Protein AF-A0A918E9K0-F1 (afdb_monomer_lite)

Organism: NCBI:txid2047744

pLDDT: mean 90.26, std 12.12, range [41.47, 98.62]

Radius of gyration: 17.83 Å; chains: 1; bounding box: 41×40×50 Å

InterPro domains:
  IPR011989 Armadillo-like helical [G3DSA:1.25.10.10] (69-200)
  IPR016024 Armadillo-type fold [SSF48371] (105-197)

Sequence (200 aa):
MGVDVVGSRRLMLRPTRGWRDIDPVEGLAQAWGWQQRTVTVSAPDPFEEPLHVSWWDEDLPMALHYYEDFDVRFSYLIITGVDAGEVGDAFERAETWLDAWSLEELLAEARSDSDPEDRAKAVERAGFAAPLEFDERFFAVIDDALRHDDPRVREGGIWAVTMALYPQFQPRLETIAETDEVEVLRKMAEALARGLDDDS

Foldseek 3Di:
DDQDKDKFAKFWADDDDFLDDCVLVVVLCVVVVWDWDDWDFDDDDDCGAWGWTKTDDPPFQKMKIWTQDPVLSIIIIMIMGRDPVVRVVSVVVSNVRGRTDDLVNLLVQLPPDPDLQSNLSSLLVNLRRAGQDDDVSNVVSLLVQCVDPDVSSVVSSLNSCVRNVDLVCLVSLCCQLPDPPDPVSVVSSVVVSVVNVVVD

Structure (mmCIF, N/CA/C/O backbone):
data_AF-A0A918E9K0-F1
#
_entry.id   AF-A0A918E9K0-F1
#
loop_
_atom_site.group_PDB
_atom_site.id
_atom_site.type_symbol
_atom_site.label_atom_id
_atom_site.label_alt_id
_atom_site.label_comp_id
_atom_site.label_asym_id
_atom_site.label_entity_id
_atom_site.label_seq_id
_atom_site.pdbx_PDB_ins_code
_atom_site.Cartn_x
_atom_site.Cartn_y
_atom_site.Cartn_z
_atom_site.occupancy
_atom_site.B_iso_or_equiv
_atom_site.auth_seq_id
_atom_site.auth_comp_id
_atom_site.auth_asym_id
_atom_site.auth_atom_id
_atom_site.pdbx_PDB_model_num
ATOM 1 N N . MET A 1 1 ? 12.152 -1.051 28.751 1.00 50.25 1 MET A N 1
ATOM 2 C CA . MET A 1 1 ? 11.955 -1.947 27.598 1.00 50.25 1 MET A CA 1
ATOM 3 C C . MET A 1 1 ? 10.997 -1.220 26.683 1.00 50.25 1 MET A C 1
ATOM 5 O O . MET A 1 1 ? 9.965 -0.794 27.187 1.00 50.25 1 MET A O 1
ATOM 9 N N . GLY A 1 2 ? 11.397 -0.938 25.440 1.00 73.81 2 GLY A N 1
ATOM 10 C CA . GLY A 1 2 ? 10.450 -0.439 24.440 1.00 73.81 2 GLY A CA 1
ATOM 11 C C . GLY A 1 2 ? 9.383 -1.507 24.234 1.00 73.81 2 GLY A C 1
ATOM 12 O O . GLY A 1 2 ? 9.702 -2.691 24.314 1.00 73.81 2 GLY A O 1
ATOM 13 N N . VAL A 1 3 ? 8.126 -1.097 24.114 1.00 79.31 3 VAL A N 1
ATOM 14 C CA . VAL A 1 3 ? 7.063 -2.020 23.723 1.00 79.31 3 VAL A CA 1
ATOM 15 C C . VAL A 1 3 ? 7.112 -2.084 22.206 1.00 79.31 3 VAL A C 1
ATOM 17 O O . VAL A 1 3 ? 7.055 -1.034 21.565 1.00 79.31 3 VAL A O 1
ATOM 20 N N . ASP A 1 4 ? 7.283 -3.281 21.656 1.00 89.50 4 ASP A N 1
ATOM 21 C CA . ASP A 1 4 ? 7.289 -3.469 20.210 1.00 89.50 4 ASP A CA 1
ATOM 22 C C . ASP A 1 4 ? 5.870 -3.233 19.687 1.00 89.50 4 ASP A C 1
ATOM 24 O O . ASP A 1 4 ? 4.918 -3.891 20.109 1.00 89.50 4 ASP A O 1
ATOM 28 N N . VAL A 1 5 ? 5.726 -2.238 18.814 1.00 92.31 5 VAL A N 1
ATOM 29 C CA . VAL A 1 5 ? 4.462 -1.941 18.138 1.00 92.31 5 VAL A CA 1
ATOM 30 C C . VAL A 1 5 ? 4.390 -2.805 16.888 1.00 92.31 5 VAL A C 1
ATOM 32 O O . VAL A 1 5 ? 5.294 -2.775 16.055 1.00 92.31 5 VAL A O 1
ATOM 35 N N . VAL A 1 6 ? 3.306 -3.557 16.751 1.00 95.38 6 VAL A N 1
ATOM 36 C CA . VAL A 1 6 ? 2.990 -4.357 15.570 1.00 95.38 6 VAL A CA 1
ATOM 37 C C . VAL A 1 6 ? 1.947 -3.640 14.720 1.00 95.38 6 VAL A C 1
ATOM 39 O O . VAL A 1 6 ? 1.058 -2.965 15.241 1.00 95.38 6 VAL A O 1
ATOM 42 N N . GLY A 1 7 ? 2.063 -3.774 13.402 1.00 95.19 7 GLY A N 1
ATOM 43 C CA . GLY A 1 7 ? 1.111 -3.242 12.433 1.00 95.19 7 GLY A CA 1
ATOM 44 C C . GLY A 1 7 ? 0.425 -4.366 11.669 1.00 95.19 7 GLY A C 1
ATOM 45 O O . GLY A 1 7 ? 1.004 -5.425 11.447 1.00 95.19 7 GLY A O 1
ATOM 46 N N . SER A 1 8 ? -0.809 -4.127 11.251 1.00 96.88 8 SER A N 1
ATOM 47 C CA . SER A 1 8 ? -1.471 -4.927 10.219 1.00 96.88 8 SER A CA 1
ATOM 48 C C . SER A 1 8 ? -0.945 -4.562 8.826 1.00 96.88 8 SER A C 1
ATOM 50 O O . SER A 1 8 ? -0.278 -3.541 8.638 1.00 96.88 8 SER A O 1
ATOM 52 N N . ARG A 1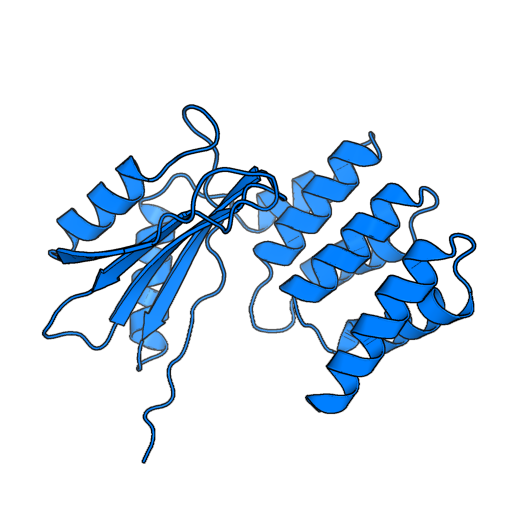 9 ? -1.268 -5.389 7.824 1.00 95.56 9 ARG A N 1
ATOM 53 C CA . ARG A 1 9 ? -1.126 -4.987 6.417 1.00 95.56 9 ARG A CA 1
ATOM 54 C C . ARG A 1 9 ? -2.031 -3.790 6.106 1.00 95.56 9 ARG A C 1
ATOM 56 O O . ARG A 1 9 ? -2.958 -3.484 6.853 1.00 95.56 9 ARG A O 1
ATOM 63 N N . ARG A 1 10 ? -1.819 -3.161 4.952 1.00 96.12 10 ARG A N 1
ATOM 64 C CA . ARG A 1 10 ? -2.708 -2.097 4.472 1.00 96.12 10 ARG A CA 1
ATOM 65 C C . ARG A 1 10 ? -4.029 -2.704 3.988 1.00 96.12 10 ARG A C 1
ATOM 67 O O . ARG A 1 10 ? -4.040 -3.593 3.134 1.00 96.12 10 ARG A O 1
ATOM 74 N N . LEU A 1 11 ? -5.145 -2.227 4.534 1.00 96.56 11 LEU A N 1
ATOM 75 C CA . LEU A 1 11 ? -6.489 -2.519 4.038 1.00 96.56 11 LEU A CA 1
ATOM 76 C C . LEU A 1 11 ? -6.858 -1.475 2.982 1.00 96.56 11 LEU A C 1
ATOM 78 O O . LEU A 1 11 ? -7.152 -0.331 3.326 1.00 96.56 11 LEU A O 1
ATOM 82 N N . MET A 1 12 ? -6.815 -1.857 1.707 1.00 95.25 12 MET A N 1
ATOM 83 C CA . MET A 1 12 ? -7.122 -0.956 0.592 1.00 95.25 12 MET A CA 1
ATOM 84 C C . MET A 1 12 ? -8.630 -0.757 0.460 1.00 95.25 12 MET A C 1
ATOM 86 O O . MET A 1 12 ? -9.363 -1.725 0.260 1.00 95.25 12 MET A O 1
ATOM 90 N N . LEU A 1 13 ? -9.094 0.487 0.518 1.00 94.25 13 LEU A N 1
ATOM 91 C CA . LEU A 1 13 ? -10.514 0.810 0.391 1.00 94.25 13 LEU A CA 1
ATOM 92 C C . LEU A 1 13 ? -10.892 1.018 -1.077 1.00 94.25 13 LEU A C 1
ATOM 94 O O . LEU A 1 13 ? -10.100 1.523 -1.881 1.00 94.25 13 LEU A O 1
ATOM 98 N N . ARG A 1 14 ? -12.107 0.613 -1.443 1.00 91.31 14 ARG A N 1
ATOM 99 C CA . ARG A 1 14 ? -12.661 0.852 -2.774 1.00 91.31 14 ARG A CA 1
ATOM 100 C C . ARG A 1 14 ? -13.220 2.278 -2.830 1.00 91.31 14 ARG A C 1
ATOM 102 O O . ARG A 1 14 ? -13.962 2.659 -1.936 1.00 91.31 14 ARG A O 1
ATOM 109 N N . PRO A 1 15 ? -12.924 3.071 -3.871 1.00 84.12 15 PRO A N 1
ATOM 110 C CA . PRO A 1 15 ? -13.457 4.428 -3.968 1.00 84.12 15 PRO A CA 1
ATOM 111 C C . PRO A 1 15 ? -14.977 4.408 -4.206 1.00 84.12 15 PRO A C 1
ATOM 113 O O . PRO A 1 15 ? -15.427 4.011 -5.284 1.00 84.12 15 PRO A O 1
ATOM 116 N N . THR A 1 16 ? -15.786 4.853 -3.235 1.00 73.81 16 THR A N 1
ATOM 117 C CA . THR A 1 16 ? -17.259 4.838 -3.361 1.00 73.81 16 THR A CA 1
ATOM 118 C C . THR A 1 16 ? -17.865 6.129 -3.938 1.00 73.81 16 THR A C 1
ATOM 120 O O . THR A 1 16 ? -18.844 6.065 -4.691 1.00 73.81 16 THR A O 1
ATOM 123 N N . ARG A 1 17 ? -17.320 7.319 -3.624 1.00 63.84 17 ARG A N 1
ATOM 124 C CA . ARG A 1 17 ? -17.833 8.637 -4.080 1.00 63.84 17 ARG A CA 1
ATOM 125 C C . ARG A 1 17 ? -16.727 9.673 -4.306 1.00 63.84 17 ARG A C 1
ATOM 127 O O . ARG A 1 17 ? -16.708 10.744 -3.706 1.00 63.84 17 ARG A O 1
ATOM 134 N N . GLY A 1 18 ? -15.833 9.369 -5.239 1.00 65.56 18 GLY A N 1
ATOM 135 C CA . GLY A 1 18 ? -14.584 10.107 -5.425 1.00 65.56 18 GLY A CA 1
ATOM 136 C C . GLY A 1 18 ? -13.432 9.338 -4.788 1.00 65.56 18 GLY A C 1
ATOM 137 O O . GLY A 1 18 ? -13.568 8.152 -4.517 1.00 65.56 18 GLY A O 1
ATOM 138 N N . TRP A 1 19 ? -12.295 9.997 -4.590 1.00 62.09 19 TRP A N 1
ATOM 139 C CA . TRP A 1 19 ? -11.092 9.360 -4.041 1.00 62.09 19 TRP A CA 1
ATOM 140 C C . TRP A 1 19 ? -10.977 9.489 -2.510 1.00 62.09 19 TRP A C 1
ATOM 142 O O . TRP A 1 19 ? -10.014 8.993 -1.942 1.00 62.09 19 TRP A O 1
ATOM 152 N N . ARG A 1 20 ? -11.954 10.131 -1.849 1.00 70.50 20 ARG A N 1
ATOM 153 C CA . ARG A 1 20 ? -12.023 10.263 -0.386 1.00 70.50 20 ARG A CA 1
ATOM 154 C C . ARG A 1 20 ? -13.094 9.345 0.177 1.00 70.50 20 ARG A C 1
ATOM 156 O O . ARG A 1 20 ? -14.244 9.453 -0.251 1.00 70.50 20 ARG A O 1
ATOM 163 N N . ASP A 1 21 ? -12.731 8.498 1.135 1.00 77.06 21 ASP A N 1
ATOM 164 C CA . ASP A 1 21 ? -13.651 7.544 1.765 1.00 77.06 21 ASP A CA 1
ATOM 165 C C . ASP A 1 21 ? -13.457 7.462 3.288 1.00 77.06 21 ASP A C 1
ATOM 167 O O . ASP A 1 21 ? -13.402 6.394 3.897 1.00 77.06 21 ASP A O 1
ATOM 171 N N . ILE A 1 22 ? -13.316 8.631 3.918 1.00 88.69 22 ILE A N 1
ATOM 172 C CA . ILE A 1 22 ? -13.107 8.735 5.365 1.00 88.69 22 ILE A CA 1
ATOM 173 C C . ILE A 1 22 ? -14.390 8.472 6.171 1.00 88.69 22 ILE A C 1
ATOM 175 O O . ILE A 1 22 ? -14.310 7.923 7.269 1.00 88.69 22 ILE A O 1
ATOM 179 N N . ASP A 1 23 ? -15.573 8.799 5.634 1.00 90.75 23 ASP A N 1
ATOM 180 C CA . ASP A 1 23 ? -16.846 8.698 6.368 1.00 90.75 23 ASP A CA 1
ATOM 181 C C . ASP A 1 23 ? -17.127 7.266 6.885 1.00 90.75 23 ASP A C 1
ATOM 183 O O . ASP A 1 23 ? -17.500 7.117 8.056 1.00 90.75 23 ASP A O 1
ATOM 187 N N . PRO A 1 24 ? -16.934 6.183 6.097 1.00 92.88 24 PRO A N 1
ATOM 188 C CA . PRO A 1 24 ? -17.092 4.821 6.610 1.00 92.88 24 PRO A CA 1
ATOM 189 C C . PRO A 1 24 ? -16.072 4.458 7.694 1.00 92.88 24 PRO A C 1
ATOM 191 O O . PRO A 1 24 ? -16.413 3.721 8.622 1.00 92.88 24 PRO A O 1
ATOM 194 N N . VAL A 1 25 ? -14.845 4.982 7.605 1.00 93.44 25 VAL A N 1
ATOM 195 C CA . VAL A 1 25 ? -13.780 4.741 8.591 1.00 93.44 25 VAL A CA 1
ATOM 196 C C . VAL A 1 25 ? -14.082 5.461 9.906 1.00 93.44 25 VAL A C 1
ATOM 198 O O . VAL A 1 25 ? -13.959 4.864 10.975 1.00 93.44 25 VAL A O 1
ATOM 201 N N . GLU A 1 26 ? 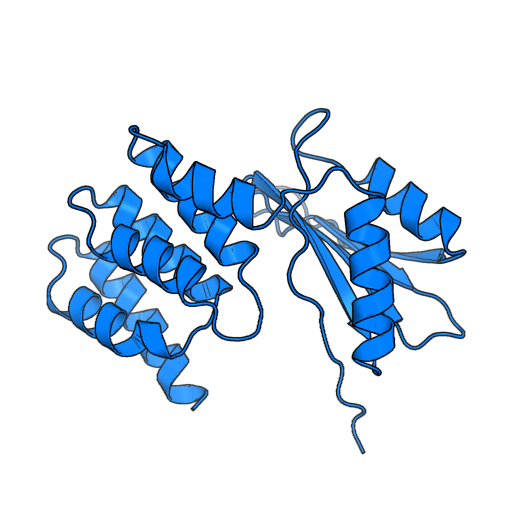-14.568 6.702 9.848 1.00 93.25 26 GLU A N 1
ATOM 202 C CA . GLU A 1 26 ? -15.081 7.415 11.021 1.00 93.25 26 GLU A CA 1
ATOM 203 C C . GLU A 1 26 ? -16.256 6.669 11.659 1.00 93.25 26 GLU A C 1
ATOM 205 O O . GLU A 1 26 ? -16.303 6.517 12.881 1.00 93.25 26 GLU A O 1
ATOM 210 N N . GLY A 1 27 ? -17.186 6.160 10.844 1.00 94.00 27 GLY A N 1
ATOM 211 C CA . GLY A 1 27 ? -18.302 5.340 11.315 1.00 94.00 27 GLY A CA 1
ATOM 212 C C . GLY A 1 27 ? -17.845 4.063 12.028 1.00 94.00 27 GLY A C 1
ATOM 213 O O . GLY A 1 27 ? -18.398 3.717 13.074 1.00 94.00 27 GLY A O 1
ATOM 214 N N . LEU A 1 28 ? -16.809 3.395 11.507 1.00 95.25 28 LEU A N 1
ATOM 215 C CA . LEU A 1 28 ? -16.182 2.235 12.144 1.00 95.25 28 LEU A CA 1
ATOM 216 C C . LEU A 1 28 ? -15.554 2.608 13.496 1.00 95.25 28 LEU A C 1
ATOM 218 O O . LEU A 1 28 ? -15.853 1.969 14.505 1.00 95.25 28 LEU A O 1
ATOM 222 N N . ALA A 1 29 ? -14.737 3.664 13.538 1.00 94.12 29 ALA A N 1
ATOM 223 C CA . ALA A 1 29 ? -14.095 4.126 14.768 1.00 94.12 29 ALA A CA 1
ATOM 224 C C . ALA A 1 29 ? -15.130 4.496 15.847 1.00 94.12 29 ALA A C 1
ATOM 226 O O . ALA A 1 29 ? -15.001 4.088 17.002 1.00 94.12 29 ALA A O 1
ATOM 227 N N . GLN A 1 30 ? -16.209 5.189 15.465 1.00 93.75 30 GLN A N 1
ATOM 228 C CA . GLN A 1 30 ? -17.321 5.515 16.363 1.00 93.75 30 GLN A CA 1
ATOM 229 C C . GLN A 1 30 ? -18.038 4.262 16.879 1.00 93.75 30 GLN A C 1
ATOM 231 O O . GLN A 1 30 ? -18.363 4.191 18.065 1.00 93.75 30 GLN A O 1
ATOM 236 N N . ALA A 1 31 ? -18.266 3.262 16.021 1.00 94.69 31 ALA A N 1
ATOM 237 C CA . ALA A 1 31 ? -18.879 1.995 16.418 1.00 94.69 31 ALA A CA 1
ATOM 238 C C . ALA A 1 31 ? -18.014 1.209 17.421 1.00 94.69 31 ALA A C 1
ATOM 240 O O . ALA A 1 31 ? -18.551 0.458 18.236 1.00 94.69 31 ALA A O 1
ATOM 241 N N . TRP A 1 32 ? -16.693 1.404 17.397 1.00 94.06 32 TRP A N 1
ATOM 242 C CA . TRP A 1 32 ? -15.757 0.851 18.380 1.00 94.06 32 TRP A CA 1
ATOM 243 C C . TRP A 1 32 ? -15.599 1.711 19.640 1.00 94.06 32 TRP A C 1
ATOM 245 O O . TRP A 1 32 ? -14.916 1.300 20.573 1.00 94.06 32 TRP A O 1
ATOM 255 N N . GLY A 1 33 ? -16.245 2.880 19.697 1.00 92.69 33 GLY A N 1
ATOM 256 C CA . GLY A 1 33 ? -16.113 3.828 20.805 1.00 92.69 33 GLY A CA 1
ATOM 257 C C . GLY A 1 33 ? -14.806 4.624 20.791 1.00 92.69 33 GLY A C 1
ATOM 258 O O . GLY A 1 33 ? -14.517 5.326 21.758 1.00 92.69 33 GLY A O 1
ATOM 259 N N . TRP A 1 34 ? -14.027 4.549 19.710 1.00 92.06 34 TRP A N 1
ATOM 260 C CA . TRP A 1 34 ? -12.730 5.213 19.613 1.00 92.06 34 TRP A CA 1
ATOM 261 C C . TRP A 1 34 ? -12.914 6.686 19.285 1.00 92.06 34 TRP A C 1
ATOM 263 O O . TRP A 1 34 ? -13.748 7.074 18.463 1.00 92.06 34 TRP A O 1
ATOM 273 N N . GLN A 1 35 ? -12.116 7.528 19.931 1.00 85.38 35 GLN A N 1
ATOM 274 C CA . GLN A 1 35 ? -12.175 8.965 19.710 1.00 85.38 35 GLN A CA 1
ATOM 275 C C . GLN A 1 35 ? -11.164 9.367 18.641 1.00 85.38 35 GLN A C 1
ATOM 277 O O . GLN A 1 35 ? -10.035 8.876 18.610 1.00 85.38 35 GLN A O 1
ATOM 282 N N . GLN A 1 36 ? -11.560 10.296 17.773 1.00 85.56 36 GLN A N 1
ATOM 283 C CA . GLN A 1 36 ? -10.641 10.929 16.835 1.00 85.56 36 GLN A CA 1
ATOM 284 C C . GLN A 1 36 ? -9.690 11.835 17.600 1.00 85.56 36 GLN A C 1
ATOM 286 O O . GLN A 1 36 ? -10.123 12.660 18.409 1.00 85.56 36 GLN A O 1
ATOM 291 N N . ARG A 1 37 ? -8.390 11.689 17.352 1.00 77.44 37 ARG A N 1
ATOM 292 C CA . ARG A 1 37 ? -7.381 12.373 18.168 1.00 77.44 37 ARG A CA 1
ATOM 293 C C . ARG A 1 37 ? -6.368 13.151 17.360 1.00 77.44 37 ARG A C 1
ATOM 295 O O . ARG A 1 37 ? -5.871 14.167 17.843 1.00 77.44 37 ARG A O 1
ATOM 302 N N . THR A 1 38 ? -6.072 12.723 16.140 1.00 80.06 38 THR A N 1
ATOM 303 C CA . THR A 1 38 ? -5.119 13.429 15.285 1.00 80.06 38 THR A CA 1
ATOM 304 C C . THR A 1 38 ? -5.643 13.485 13.865 1.00 80.06 38 THR A C 1
ATOM 306 O O . THR A 1 38 ? -6.098 12.486 13.316 1.00 80.06 38 THR A O 1
ATOM 309 N N . VAL A 1 39 ? -5.597 14.688 13.305 1.00 80.88 39 VAL A N 1
ATOM 310 C CA . VAL A 1 39 ? -5.825 14.967 11.893 1.00 80.88 39 VAL A CA 1
ATOM 311 C C . VAL A 1 39 ? -4.607 15.739 11.436 1.00 80.88 39 VAL A C 1
ATOM 313 O O . VAL A 1 39 ? -4.380 16.862 11.893 1.00 80.88 39 VAL A O 1
ATOM 316 N N . THR A 1 40 ? -3.831 15.131 10.558 1.00 77.31 40 THR A N 1
ATOM 317 C CA . THR A 1 40 ? -2.713 15.785 9.896 1.00 77.31 40 THR A CA 1
ATOM 318 C C . THR A 1 40 ? -3.150 16.060 8.466 1.00 77.31 40 THR A C 1
ATOM 320 O O . THR A 1 40 ? -3.326 15.144 7.667 1.00 77.31 40 THR A O 1
ATOM 323 N N . VAL A 1 41 ? -3.396 17.339 8.172 1.00 64.00 41 VAL A N 1
ATOM 324 C CA . VAL A 1 41 ? -3.688 17.842 6.824 1.00 64.00 41 VAL A CA 1
ATOM 325 C C . VAL A 1 41 ? -2.544 18.778 6.464 1.00 64.00 41 VAL A C 1
ATOM 327 O O . VAL A 1 41 ? -2.481 19.897 6.978 1.00 64.00 41 VAL A O 1
ATOM 330 N N . SER A 1 42 ? -1.636 18.332 5.608 1.00 54.69 42 SER A N 1
ATOM 331 C CA . SER A 1 42 ? -0.629 19.215 5.017 1.00 54.69 42 SER A CA 1
ATOM 332 C C . SER A 1 42 ? -1.237 19.921 3.789 1.00 54.69 42 SER A C 1
ATOM 334 O O . SER A 1 42 ? -2.063 19.355 3.082 1.00 54.69 42 SER A O 1
ATOM 336 N N . ALA A 1 43 ? -0.908 21.197 3.577 1.00 48.84 43 ALA A N 1
ATOM 337 C CA . ALA A 1 43 ? -1.478 22.098 2.556 1.00 48.84 43 ALA A CA 1
ATOM 338 C C . ALA A 1 43 ? -0.342 22.758 1.740 1.00 48.84 43 ALA A C 1
ATOM 340 O O . ALA A 1 43 ? 0.788 22.751 2.230 1.00 48.84 43 ALA A O 1
ATOM 341 N N . PRO A 1 44 ? -0.586 23.533 0.659 1.00 44.69 44 PRO A N 1
ATOM 342 C CA . PRO A 1 44 ? -1.567 23.448 -0.426 1.00 44.69 44 PRO A CA 1
ATOM 343 C C . PRO A 1 44 ? -0.843 23.529 -1.805 1.00 44.69 44 PRO A C 1
ATOM 345 O O . PRO A 1 44 ? -1.059 24.491 -2.535 1.00 44.69 44 PRO A O 1
ATOM 348 N N . ASP A 1 45 ? 0.132 22.664 -2.111 1.00 53.00 45 ASP A N 1
ATOM 349 C CA . ASP A 1 45 ? 0.877 22.628 -3.397 1.00 53.00 45 ASP A CA 1
ATOM 350 C C . ASP A 1 45 ? 1.819 21.396 -3.437 1.00 53.00 45 ASP A C 1
ATOM 352 O O . ASP A 1 45 ? 2.187 20.863 -2.389 1.00 53.00 45 ASP A O 1
ATOM 356 N N . PRO A 1 46 ? 2.372 21.028 -4.603 1.00 41.47 46 PRO A N 1
ATOM 357 C CA . PRO A 1 46 ? 1.992 19.935 -5.499 1.00 41.47 46 PRO A CA 1
ATOM 358 C C . PRO A 1 46 ? 2.580 18.558 -5.103 1.00 41.47 46 PRO A C 1
ATOM 360 O O . PRO A 1 46 ? 2.654 17.663 -5.939 1.00 41.47 46 PRO A O 1
ATOM 363 N N . PHE A 1 47 ? 3.005 18.404 -3.846 1.00 49.88 47 PHE A N 1
ATOM 364 C CA . PHE A 1 47 ? 3.522 17.174 -3.221 1.00 49.88 47 PHE A CA 1
ATOM 365 C C . PHE A 1 47 ? 2.701 16.849 -1.961 1.00 49.88 47 PHE A C 1
ATOM 367 O O . PHE A 1 47 ? 3.263 16.545 -0.911 1.00 49.88 47 PHE A O 1
ATOM 374 N N . GLU A 1 48 ? 1.385 17.073 -2.029 1.00 53.53 48 GLU A N 1
ATOM 375 C CA . GLU A 1 48 ? 0.473 17.047 -0.882 1.00 53.53 48 GLU A CA 1
ATOM 376 C C . GLU A 1 48 ? 0.589 15.707 -0.139 1.00 53.53 48 GLU A C 1
ATOM 378 O O . GLU A 1 48 ? 0.171 14.668 -0.646 1.00 53.53 48 GLU A O 1
ATOM 383 N N . GLU A 1 49 ? 1.210 15.742 1.049 1.00 58.91 49 GLU A N 1
ATOM 384 C CA . GLU A 1 49 ? 1.359 14.575 1.920 1.00 58.91 49 GLU A CA 1
ATOM 385 C C . GLU A 1 49 ? -0.002 13.900 2.128 1.00 58.91 49 GLU A C 1
ATOM 387 O O . GLU A 1 49 ? -1.030 14.591 2.173 1.00 58.91 49 GLU A O 1
ATOM 392 N N . PRO A 1 50 ? -0.027 12.567 2.286 1.00 68.00 50 PRO A N 1
ATOM 393 C CA . PRO A 1 50 ? -1.278 11.854 2.414 1.00 68.00 50 PRO A CA 1
ATOM 394 C C . PRO A 1 50 ? -2.098 12.409 3.578 1.00 68.00 50 PRO A C 1
ATOM 396 O O . PRO A 1 50 ? -1.564 12.624 4.671 1.00 68.00 50 PRO A O 1
ATOM 399 N N . LEU A 1 51 ? -3.402 12.630 3.360 1.00 81.38 51 LEU A N 1
ATOM 400 C CA . LEU A 1 51 ? -4.305 12.952 4.465 1.00 81.38 51 LEU A CA 1
ATOM 401 C C . LEU A 1 51 ? -4.182 11.819 5.476 1.00 81.38 51 LEU A C 1
ATOM 403 O O . LEU A 1 51 ? -4.525 10.684 5.157 1.00 81.38 51 LEU A O 1
ATOM 407 N N . HIS A 1 52 ? -3.711 12.130 6.680 1.00 90.44 52 HIS A N 1
ATOM 408 C CA . HIS A 1 52 ? -3.550 11.143 7.737 1.00 90.44 52 HIS A CA 1
ATOM 409 C C . HIS A 1 52 ? -4.477 11.469 8.895 1.00 90.44 52 HIS A C 1
ATOM 411 O O . HIS A 1 52 ? -4.405 12.545 9.497 1.00 90.44 52 HIS A O 1
ATOM 417 N N . VAL A 1 53 ? -5.350 10.525 9.221 1.00 91.56 53 VAL A N 1
ATOM 418 C CA . VAL A 1 53 ? -6.248 10.630 10.370 1.00 91.56 53 VAL A CA 1
ATOM 419 C C . VAL A 1 53 ? -6.074 9.406 11.246 1.00 91.56 53 VAL A C 1
ATOM 421 O O . VAL A 1 53 ? -5.958 8.288 10.744 1.00 91.56 53 VAL A O 1
ATOM 424 N N . SER A 1 54 ? -6.039 9.611 12.562 1.00 93.12 54 SER A N 1
ATOM 425 C CA . SER A 1 54 ? -5.947 8.507 13.509 1.00 93.12 54 SER A CA 1
ATOM 426 C C . SER A 1 54 ? -6.950 8.589 14.652 1.00 93.12 54 SER A C 1
ATOM 428 O O . SER A 1 54 ? -7.186 9.654 15.243 1.00 93.12 54 SER A O 1
ATOM 430 N N . TRP A 1 55 ? -7.466 7.416 15.008 1.00 94.81 55 TRP A N 1
ATOM 431 C CA . TRP A 1 55 ? -8.375 7.180 16.125 1.00 94.81 55 TRP A CA 1
ATOM 432 C C . TRP A 1 55 ? -7.743 6.163 17.068 1.00 94.81 55 TRP A C 1
ATOM 434 O O . TRP A 1 55 ? -7.123 5.204 16.616 1.00 94.81 55 TRP A O 1
ATOM 444 N N . TRP A 1 56 ? -7.905 6.356 18.371 1.00 91.38 56 TRP A N 1
ATOM 445 C CA . TRP A 1 56 ? -7.462 5.390 19.374 1.00 91.38 56 TRP A CA 1
ATOM 446 C C . TRP A 1 56 ? -8.360 5.453 20.605 1.00 91.38 56 TRP A C 1
ATOM 448 O O . TRP A 1 56 ? -9.080 6.434 20.834 1.00 91.38 56 TRP A O 1
ATOM 458 N N . ASP A 1 57 ? -8.306 4.391 21.394 1.00 85.00 57 ASP A N 1
ATOM 459 C CA . ASP A 1 57 ? -8.936 4.300 22.705 1.00 85.00 57 ASP A CA 1
ATOM 460 C C . ASP A 1 57 ? -7.904 4.648 23.799 1.00 85.00 57 ASP A C 1
ATOM 462 O O . ASP A 1 57 ? -6.709 4.433 23.607 1.00 85.00 57 ASP A O 1
ATOM 466 N N . GLU A 1 58 ? -8.315 5.258 24.917 1.00 82.56 58 GLU A N 1
ATOM 467 C CA . GLU A 1 58 ? -7.368 5.585 26.005 1.00 82.56 58 GLU A CA 1
ATOM 468 C C . GLU A 1 58 ? -6.977 4.353 26.835 1.00 82.56 58 GLU A C 1
ATOM 470 O O . GLU A 1 58 ? -5.903 4.340 27.439 1.00 82.56 58 GLU A O 1
ATOM 475 N N . ASP A 1 59 ? -7.829 3.327 26.847 1.00 85.00 59 ASP A N 1
ATOM 476 C CA . ASP A 1 59 ? -7.668 2.107 27.629 1.00 85.00 59 ASP A CA 1
ATOM 477 C C . ASP A 1 59 ? -7.042 0.966 26.807 1.00 85.00 59 ASP A C 1
ATOM 479 O O . ASP A 1 59 ? -6.490 0.028 27.391 1.00 85.00 59 ASP A O 1
ATOM 483 N N . LEU A 1 60 ? -7.089 1.038 25.469 1.00 81.81 60 LEU A N 1
ATOM 484 C CA . LEU A 1 60 ? -6.473 0.048 24.580 1.00 81.81 60 LEU A CA 1
ATOM 485 C C . LEU A 1 60 ? -5.196 0.587 23.917 1.00 81.81 60 LEU A C 1
ATOM 487 O O . LEU A 1 60 ? -5.219 1.647 23.293 1.00 81.81 60 LEU A O 1
ATOM 491 N N . PRO A 1 61 ? -4.083 -0.164 23.955 1.00 90.19 61 PRO A N 1
ATOM 492 C CA . PRO A 1 61 ? -2.844 0.188 23.265 1.00 90.19 61 PRO A CA 1
ATOM 493 C C . PRO A 1 61 ? -2.930 -0.129 21.759 1.00 90.19 61 PRO A C 1
ATOM 495 O O . PRO A 1 61 ? -2.107 -0.877 21.233 1.00 90.19 61 PRO A O 1
ATOM 498 N N . MET A 1 62 ? -3.944 0.408 21.074 1.00 94.06 62 MET A N 1
ATOM 499 C CA . MET A 1 62 ? -4.219 0.182 19.654 1.00 94.06 62 MET A CA 1
ATOM 500 C C . MET A 1 62 ? -4.712 1.468 18.981 1.00 94.06 62 MET A C 1
ATOM 502 O O . MET A 1 62 ? -5.458 2.249 19.574 1.00 94.06 62 MET A O 1
ATOM 506 N N . ALA A 1 63 ? -4.310 1.677 17.729 1.00 94.88 63 ALA A N 1
ATOM 507 C CA . ALA A 1 63 ? -4.703 2.826 16.927 1.00 94.88 63 ALA A CA 1
ATOM 508 C C . ALA A 1 63 ? -5.144 2.412 15.517 1.00 94.88 63 ALA A C 1
ATOM 510 O O . ALA A 1 63 ? -4.580 1.509 14.897 1.00 94.88 63 ALA A O 1
ATOM 511 N N . LEU A 1 64 ? -6.157 3.113 15.012 1.00 95.88 64 LEU A N 1
ATOM 512 C CA . LEU A 1 64 ? -6.620 3.086 13.631 1.00 95.88 64 LEU A CA 1
ATOM 513 C C . LEU A 1 64 ? -5.963 4.241 12.888 1.00 95.88 64 LEU A C 1
ATOM 515 O O . LEU A 1 64 ? -6.087 5.383 13.328 1.00 95.88 64 LEU A O 1
ATOM 519 N N . 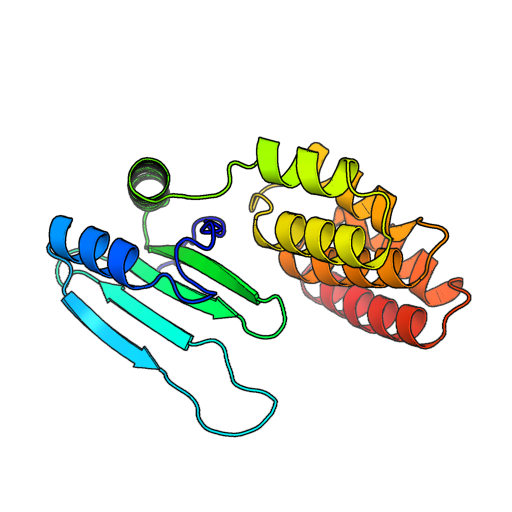HIS A 1 65 ? -5.323 3.974 11.758 1.00 95.12 65 HIS A N 1
ATOM 520 C CA . HIS A 1 65 ? -4.729 4.992 10.901 1.00 95.12 65 HIS A CA 1
ATOM 521 C C . HIS A 1 65 ? -5.356 4.920 9.517 1.00 95.12 65 HIS A C 1
ATOM 523 O O . HIS A 1 65 ? -5.341 3.867 8.887 1.00 95.12 65 HIS A O 1
ATOM 529 N N . TYR A 1 66 ? -5.878 6.043 9.046 1.00 94.38 66 TYR A N 1
ATOM 530 C CA . TYR A 1 66 ? -6.388 6.226 7.697 1.00 94.38 66 TYR A CA 1
ATOM 531 C C . TYR A 1 66 ? -5.449 7.124 6.913 1.00 94.38 66 TYR A C 1
ATOM 533 O O . TYR A 1 66 ? -5.026 8.162 7.427 1.00 94.38 66 TYR A O 1
ATOM 541 N N . TYR A 1 67 ? -5.167 6.726 5.680 1.00 91.94 67 TYR A N 1
ATOM 542 C CA . TYR A 1 67 ? -4.342 7.464 4.741 1.00 91.94 67 TYR A CA 1
ATOM 543 C C . TYR A 1 67 ? -5.109 7.672 3.437 1.00 91.94 67 TYR A C 1
ATOM 545 O O . TYR A 1 67 ? -5.688 6.720 2.911 1.00 91.94 67 TYR A O 1
ATOM 553 N N . GLU A 1 68 ? -5.066 8.885 2.890 1.00 88.31 68 GLU A N 1
ATOM 554 C CA . GLU A 1 68 ? -5.376 9.140 1.476 1.00 88.31 68 GLU A CA 1
ATOM 555 C C . GLU A 1 68 ? -4.092 9.487 0.753 1.00 88.31 68 GLU A C 1
ATOM 557 O O . GLU A 1 68 ? -3.514 10.535 1.015 1.00 88.31 68 GLU A O 1
ATOM 562 N N . ASP A 1 69 ? -3.661 8.630 -0.160 1.00 84.12 69 ASP A N 1
ATOM 563 C CA . ASP A 1 69 ? -2.462 8.858 -0.948 1.00 84.12 69 ASP A CA 1
ATOM 564 C C . ASP A 1 69 ? -2.852 9.381 -2.333 1.00 84.12 69 ASP A C 1
ATOM 566 O O . ASP A 1 69 ? -3.518 8.701 -3.121 1.00 84.12 69 ASP A O 1
ATOM 570 N N . PHE A 1 70 ? -2.483 10.632 -2.603 1.00 77.44 70 PHE A N 1
ATOM 571 C CA . PHE A 1 70 ? -2.827 11.330 -3.838 1.00 77.44 70 PHE A CA 1
ATOM 572 C C . PHE A 1 70 ? -2.029 10.841 -5.042 1.00 77.44 70 PHE A C 1
ATOM 574 O O . PHE A 1 70 ? -2.560 10.870 -6.158 1.00 77.44 70 PHE A O 1
ATOM 581 N N . ASP A 1 71 ? -0.789 10.399 -4.820 1.00 72.94 71 ASP A N 1
ATOM 582 C CA . ASP A 1 71 ? 0.113 9.976 -5.888 1.00 72.94 71 ASP A CA 1
ATOM 583 C C . ASP A 1 71 ? -0.411 8.685 -6.511 1.00 72.94 71 ASP A C 1
ATOM 585 O O . ASP A 1 71 ? -0.545 8.582 -7.733 1.00 72.94 71 ASP A O 1
ATOM 589 N N . VAL A 1 72 ? -0.843 7.751 -5.663 1.00 73.06 72 VAL A N 1
ATOM 590 C CA . VAL A 1 72 ? -1.424 6.479 -6.111 1.00 73.06 72 VAL A CA 1
ATOM 591 C C . VAL A 1 72 ? -2.954 6.503 -6.201 1.00 73.06 72 VAL A C 1
ATOM 593 O O . VAL A 1 72 ? -3.559 5.593 -6.758 1.00 73.06 72 VAL A O 1
ATOM 596 N N . ARG A 1 73 ? -3.605 7.579 -5.737 1.00 81.44 73 ARG A N 1
ATOM 597 C CA . ARG A 1 73 ? -5.071 7.779 -5.731 1.00 81.44 73 ARG A CA 1
ATOM 598 C C . ARG A 1 73 ? -5.839 6.668 -5.017 1.00 81.44 73 ARG A C 1
ATOM 600 O O . ARG A 1 73 ? -6.928 6.281 -5.454 1.00 81.44 73 ARG A O 1
ATOM 607 N N . PHE A 1 74 ? -5.290 6.180 -3.912 1.00 86.94 74 PHE A N 1
ATOM 608 C CA . PHE A 1 74 ? -5.925 5.164 -3.081 1.00 86.94 74 PHE A CA 1
ATOM 609 C C . PHE A 1 74 ? -6.044 5.640 -1.639 1.00 86.94 74 PHE A C 1
ATOM 611 O O . PHE A 1 74 ? -5.190 6.361 -1.127 1.00 86.94 74 PHE A O 1
ATOM 618 N N . SER A 1 75 ? -7.092 5.179 -0.969 1.00 92.19 75 SER A N 1
ATOM 619 C CA . SER A 1 75 ? -7.238 5.300 0.475 1.00 92.19 75 SER A CA 1
ATOM 620 C C . SER A 1 75 ? -7.026 3.941 1.124 1.00 92.19 75 SER A C 1
ATOM 622 O O . SER A 1 75 ? -7.526 2.927 0.626 1.00 92.19 75 SER A O 1
ATOM 624 N N . TYR A 1 76 ? -6.301 3.907 2.233 1.00 94.06 76 TYR A N 1
ATOM 625 C CA . TYR A 1 76 ? -6.044 2.670 2.956 1.00 94.06 76 TYR A CA 1
ATOM 626 C C . TYR A 1 76 ? -6.012 2.878 4.460 1.00 94.06 76 TYR A C 1
ATOM 628 O O . TYR A 1 76 ? -5.891 3.993 4.971 1.00 94.06 76 TYR A O 1
ATOM 636 N N . LEU A 1 77 ? -6.127 1.762 5.165 1.00 95.31 77 LEU A N 1
ATOM 637 C CA . LEU A 1 77 ? -6.173 1.723 6.611 1.00 95.31 77 LEU A CA 1
ATOM 638 C C . LEU A 1 77 ? -5.092 0.791 7.155 1.00 95.31 77 LEU A C 1
ATOM 640 O O . LEU A 1 77 ? -4.840 -0.276 6.598 1.00 95.31 77 LEU A O 1
ATOM 644 N N . ILE A 1 78 ? -4.445 1.215 8.236 1.00 96.31 78 ILE A N 1
ATOM 645 C CA . ILE A 1 78 ? -3.496 0.415 9.011 1.00 96.31 78 ILE A CA 1
ATOM 646 C C . ILE A 1 78 ? -3.961 0.436 10.462 1.00 96.31 78 ILE A C 1
ATOM 648 O O . ILE A 1 78 ? -4.239 1.494 11.021 1.00 96.31 78 ILE A O 1
ATOM 652 N N . ILE A 1 79 ? -4.026 -0.733 11.082 1.00 96.62 79 ILE A N 1
ATOM 653 C CA . ILE A 1 79 ? -4.208 -0.885 12.527 1.00 96.62 79 ILE A CA 1
ATOM 654 C C . ILE A 1 79 ? -2.853 -1.194 13.146 1.00 96.62 79 ILE A C 1
ATOM 656 O O . ILE A 1 79 ? -2.165 -2.096 12.662 1.00 96.62 79 ILE A O 1
ATOM 660 N N . THR A 1 80 ? -2.480 -0.464 14.193 1.00 96.44 80 THR A N 1
ATOM 661 C CA . THR A 1 80 ? -1.266 -0.721 14.976 1.00 96.44 80 THR A CA 1
ATOM 662 C C . THR A 1 80 ? -1.611 -0.987 16.432 1.00 96.44 80 THR A C 1
ATOM 664 O O . THR A 1 80 ? -2.609 -0.477 16.934 1.00 96.44 80 THR A O 1
ATOM 667 N N . GLY A 1 81 ? -0.795 -1.776 17.124 1.00 95.56 81 GLY A N 1
ATOM 668 C CA . GLY A 1 81 ? -0.983 -2.072 18.540 1.00 95.56 81 GLY A CA 1
ATOM 669 C C . GLY A 1 81 ? 0.201 -2.820 19.137 1.00 95.56 81 GLY A C 1
ATOM 670 O O . GLY A 1 81 ? 1.257 -2.903 18.521 1.00 95.56 81 GLY A O 1
ATOM 671 N N . VAL A 1 82 ? 0.045 -3.352 20.347 1.00 95.56 82 VAL A N 1
ATOM 672 C CA . VAL A 1 82 ? 1.120 -4.089 21.052 1.00 95.56 82 VAL A CA 1
ATOM 673 C C . VAL A 1 82 ? 0.892 -5.602 21.090 1.00 95.56 82 VAL A C 1
ATOM 675 O O . VAL A 1 82 ? 1.796 -6.347 21.459 1.00 95.56 82 VAL A O 1
ATOM 678 N N . ASP A 1 83 ? -0.306 -6.056 20.713 1.00 94.44 83 ASP A N 1
ATOM 679 C CA . ASP A 1 83 ? -0.674 -7.468 20.613 1.00 94.44 83 ASP A CA 1
ATOM 680 C C . ASP A 1 83 ? -1.098 -7.795 19.175 1.00 94.44 83 ASP A C 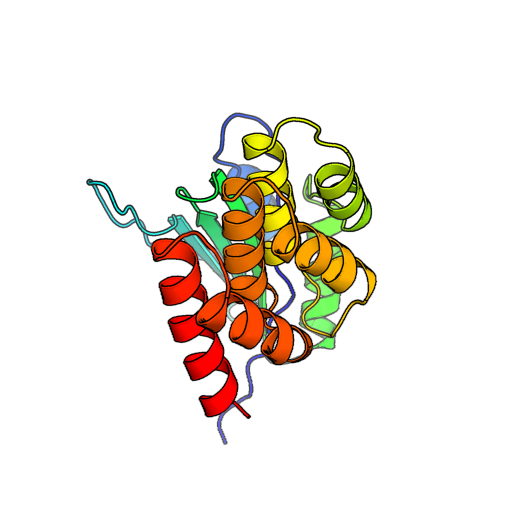1
ATOM 682 O O . ASP A 1 83 ? -2.011 -7.182 18.620 1.00 94.44 83 ASP A O 1
ATOM 686 N N . ALA A 1 84 ? -0.414 -8.756 18.553 1.00 94.25 84 ALA A N 1
ATOM 687 C CA . ALA A 1 84 ? -0.649 -9.115 17.157 1.00 94.25 84 ALA A CA 1
ATOM 688 C C . ALA A 1 84 ? -2.010 -9.793 16.929 1.00 94.25 84 ALA A C 1
ATOM 690 O O . ALA A 1 84 ? -2.588 -9.638 15.854 1.00 94.25 84 ALA A O 1
ATOM 691 N N . GLY A 1 85 ? -2.530 -10.519 17.925 1.00 95.06 85 GLY A N 1
ATOM 692 C CA . GLY A 1 85 ? -3.845 -11.149 17.849 1.00 95.06 85 GLY A CA 1
ATOM 693 C C . GLY A 1 85 ? -4.958 -10.107 17.874 1.00 95.06 85 GLY A C 1
ATOM 694 O O . GLY A 1 85 ? -5.822 -10.120 17.004 1.00 95.06 85 GLY A O 1
ATOM 695 N N . GLU A 1 86 ? -4.886 -9.145 18.797 1.00 95.31 86 GLU A N 1
ATOM 696 C CA . GLU A 1 86 ? -5.865 -8.050 18.873 1.00 95.31 86 GLU A CA 1
ATOM 697 C C . GLU A 1 86 ? -5.858 -7.171 17.613 1.00 95.31 86 GLU A C 1
ATOM 699 O O . GLU A 1 86 ? -6.924 -6.787 17.119 1.00 95.31 86 GLU A O 1
ATOM 704 N N . VAL A 1 87 ? -4.672 -6.889 17.057 1.00 96.25 87 VAL A N 1
ATOM 705 C CA . VAL A 1 87 ? -4.534 -6.166 15.782 1.00 96.25 87 VAL A CA 1
ATOM 706 C C . VAL A 1 87 ? -5.147 -6.963 14.626 1.00 96.25 87 VAL A C 1
ATOM 708 O O . VAL A 1 87 ? -5.862 -6.381 13.810 1.00 96.25 87 VAL A O 1
ATOM 711 N N . GLY A 1 88 ? -4.922 -8.280 14.568 1.00 95.81 88 GLY A N 1
ATOM 712 C CA . GLY A 1 88 ? -5.535 -9.168 13.576 1.00 95.81 88 GLY A CA 1
ATOM 713 C C . GLY A 1 88 ? -7.064 -9.186 13.661 1.00 95.81 88 GLY A C 1
ATOM 714 O O . GLY A 1 88 ? -7.742 -8.930 12.668 1.00 95.81 88 GLY A O 1
ATOM 715 N N . ASP A 1 89 ? -7.617 -9.371 14.860 1.00 96.19 89 ASP A N 1
ATOM 716 C CA . ASP A 1 89 ? -9.067 -9.389 15.095 1.00 96.19 89 ASP A CA 1
ATOM 717 C C . ASP A 1 89 ? -9.728 -8.038 14.766 1.00 96.19 89 ASP A C 1
ATOM 719 O O . ASP A 1 89 ? -10.865 -7.964 14.288 1.00 96.19 89 ASP A O 1
ATOM 723 N N . ALA A 1 90 ? -9.055 -6.921 15.055 1.00 96.06 90 ALA A N 1
ATOM 724 C CA . ALA A 1 90 ? -9.522 -5.597 14.652 1.00 96.06 90 ALA A CA 1
ATOM 725 C C . ALA A 1 90 ? -9.479 -5.426 13.127 1.00 96.06 90 ALA A C 1
ATOM 727 O O . ALA A 1 90 ? -10.419 -4.877 12.548 1.00 96.06 90 ALA A O 1
ATOM 728 N N . PHE A 1 91 ? -8.433 -5.938 12.478 1.00 96.75 91 PHE A N 1
ATOM 729 C CA . PHE A 1 91 ? -8.261 -5.865 11.033 1.00 96.75 91 PHE A CA 1
ATOM 730 C C . PHE A 1 91 ? -9.365 -6.632 10.294 1.00 96.75 91 PHE A C 1
ATOM 732 O O . PHE A 1 91 ? -10.017 -6.065 9.420 1.00 96.75 91 PHE A O 1
ATOM 739 N N . GLU A 1 92 ? -9.646 -7.877 10.685 1.00 96.69 92 GLU A N 1
ATOM 740 C CA . GLU A 1 92 ? -10.706 -8.696 10.073 1.00 96.69 92 GLU A CA 1
ATOM 741 C C . GLU A 1 92 ? -12.096 -8.059 10.233 1.00 96.69 92 GLU A C 1
ATOM 743 O O . GLU A 1 92 ? -12.928 -8.074 9.316 1.00 96.69 92 GLU A O 1
ATOM 748 N N . ARG A 1 93 ? -12.351 -7.437 11.392 1.00 96.25 93 ARG A N 1
ATOM 749 C CA . ARG A 1 93 ? -13.585 -6.675 11.628 1.00 96.25 93 ARG A CA 1
ATOM 750 C C . ARG A 1 93 ? -13.680 -5.448 10.724 1.00 96.25 93 ARG A C 1
ATOM 752 O O . ARG A 1 93 ? -14.762 -5.189 10.200 1.00 96.25 93 ARG A O 1
ATOM 759 N N . ALA A 1 94 ? -12.584 -4.710 10.541 1.00 96.50 94 ALA A N 1
ATOM 760 C CA . ALA A 1 94 ? -12.540 -3.564 9.635 1.00 96.50 94 ALA A CA 1
ATOM 761 C C . ALA A 1 94 ? -12.776 -3.991 8.179 1.00 96.50 94 ALA A C 1
ATOM 763 O O . ALA A 1 94 ? -13.608 -3.392 7.502 1.00 96.50 94 ALA A O 1
ATOM 764 N N . GLU A 1 95 ? -12.118 -5.060 7.726 1.00 96.38 95 GLU A N 1
ATOM 765 C CA . GLU A 1 95 ? -12.276 -5.624 6.377 1.00 96.38 95 GLU A CA 1
ATOM 766 C C . GLU A 1 95 ? -13.711 -6.093 6.104 1.00 96.38 95 GLU A C 1
ATOM 768 O O . GLU A 1 95 ? -14.221 -5.916 5.004 1.00 96.38 95 GLU A O 1
ATOM 773 N N . THR A 1 96 ? -14.400 -6.630 7.113 1.00 95.62 96 THR A N 1
ATOM 774 C CA . THR A 1 96 ? -15.812 -7.032 6.988 1.00 95.62 96 THR A CA 1
ATOM 775 C C . THR A 1 96 ? -16.768 -5.835 6.933 1.00 95.62 96 THR A C 1
ATOM 777 O O . THR A 1 96 ? -17.846 -5.923 6.342 1.00 95.62 96 THR A O 1
ATOM 780 N N . TRP A 1 97 ? -16.423 -4.732 7.600 1.00 95.81 97 TRP A N 1
ATOM 781 C CA . TRP A 1 97 ? -17.286 -3.556 7.721 1.00 95.81 97 TRP A CA 1
ATOM 782 C C . TRP A 1 97 ? -17.156 -2.597 6.535 1.00 95.81 97 TRP A C 1
ATOM 784 O O . TRP A 1 97 ? -18.137 -1.974 6.127 1.00 95.81 97 TRP A O 1
ATOM 794 N N . LEU A 1 98 ? -15.939 -2.441 6.020 1.00 95.62 98 LEU A N 1
ATOM 795 C CA . LEU A 1 98 ? -15.599 -1.472 4.984 1.00 95.62 98 LEU A CA 1
ATOM 796 C C . LEU A 1 98 ? -15.696 -2.111 3.592 1.00 95.62 98 LEU A C 1
ATOM 798 O O . LEU A 1 98 ? -15.404 -3.291 3.420 1.00 95.62 98 LEU A O 1
ATOM 802 N N . ASP A 1 99 ? -16.072 -1.324 2.580 1.00 94.81 99 ASP A N 1
ATOM 803 C CA . ASP A 1 99 ? -15.951 -1.746 1.176 1.00 94.81 99 ASP A CA 1
ATOM 804 C C . ASP A 1 99 ? -14.471 -1.701 0.778 1.00 94.81 99 ASP A C 1
ATOM 806 O O . ASP A 1 99 ? -13.949 -0.686 0.313 1.00 94.81 99 ASP A O 1
ATOM 810 N N . ALA A 1 100 ? -13.770 -2.793 1.064 1.00 95.38 100 ALA A N 1
ATOM 811 C CA . ALA A 1 100 ? -12.356 -2.954 0.789 1.00 95.38 100 ALA A CA 1
ATOM 812 C C . ALA A 1 100 ? -12.120 -3.882 -0.405 1.00 95.38 100 ALA A C 1
ATOM 814 O O . ALA A 1 100 ? -12.930 -4.747 -0.744 1.00 95.38 100 ALA A O 1
ATOM 815 N N . TRP A 1 101 ? -10.965 -3.711 -1.037 1.00 96.00 101 TRP A N 1
ATOM 816 C CA . TRP A 1 101 ? -10.469 -4.669 -2.008 1.00 96.00 101 TRP A CA 1
ATOM 817 C C . TRP A 1 101 ? -10.025 -5.948 -1.307 1.00 96.00 101 TRP A C 1
ATOM 819 O O . TRP A 1 101 ? -9.185 -5.916 -0.404 1.00 96.00 101 TRP A O 1
ATOM 829 N N . SER A 1 102 ? -10.520 -7.089 -1.780 1.00 96.44 102 SER A N 1
ATOM 830 C CA . SER A 1 102 ? -9.928 -8.370 -1.409 1.00 96.44 102 SER A CA 1
ATOM 831 C C . SER A 1 102 ? -8.574 -8.562 -2.099 1.00 96.44 102 SER A C 1
ATOM 833 O O . SER A 1 102 ? -8.333 -8.070 -3.204 1.00 96.44 102 SER A O 1
ATOM 835 N N . LEU A 1 103 ? -7.692 -9.349 -1.475 1.00 97.00 103 LEU A N 1
ATOM 836 C CA . LEU A 1 103 ? -6.401 -9.707 -2.074 1.00 97.00 103 LEU A CA 1
ATOM 837 C C . LEU A 1 103 ? -6.570 -10.387 -3.445 1.00 97.00 103 LEU A C 1
ATOM 839 O O . LEU A 1 103 ? -5.798 -10.119 -4.362 1.00 97.00 103 LEU A O 1
ATOM 843 N N . GLU A 1 104 ? -7.597 -11.228 -3.610 1.00 97.94 104 GLU A N 1
ATOM 844 C CA . GLU A 1 104 ? -7.880 -11.889 -4.891 1.00 97.94 104 GLU A CA 1
ATOM 845 C C . GLU A 1 104 ? -8.294 -10.902 -5.983 1.00 97.94 104 GLU A C 1
ATOM 847 O O . GLU A 1 104 ? -7.868 -11.052 -7.126 1.00 97.94 104 GLU A O 1
ATOM 852 N N . GLU A 1 105 ? -9.094 -9.885 -5.653 1.00 96.81 105 GLU A N 1
ATOM 853 C CA . GLU A 1 105 ? -9.481 -8.852 -6.619 1.00 96.81 105 GLU A CA 1
ATOM 854 C C . GLU A 1 105 ? -8.272 -8.033 -7.071 1.00 96.81 105 GLU A C 1
ATOM 856 O O . GLU A 1 105 ? -8.121 -7.796 -8.266 1.00 96.81 105 GLU A O 1
ATOM 861 N N . LEU A 1 106 ? -7.383 -7.668 -6.143 1.00 96.56 106 LEU A N 1
ATOM 862 C CA . LEU A 1 106 ? -6.159 -6.921 -6.453 1.00 96.56 106 LEU A CA 1
ATOM 863 C C . LEU A 1 106 ? -5.224 -7.715 -7.368 1.00 96.56 106 LEU A C 1
ATOM 865 O O . LEU A 1 106 ? -4.715 -7.197 -8.360 1.00 96.56 106 LEU A O 1
ATOM 869 N N . LEU A 1 107 ? -5.028 -9.001 -7.065 1.00 98.19 107 LEU A N 1
ATOM 870 C CA . LEU A 1 107 ? -4.232 -9.895 -7.905 1.00 98.19 107 LEU A CA 1
ATOM 871 C C . LEU A 1 107 ? -4.881 -10.119 -9.275 1.00 98.19 107 LEU A C 1
ATOM 873 O O . LEU A 1 107 ? -4.169 -10.256 -10.270 1.00 98.19 107 LEU A O 1
ATOM 877 N N . ALA A 1 108 ? -6.211 -10.204 -9.337 1.00 97.50 108 ALA A N 1
ATOM 878 C CA . ALA A 1 108 ? -6.935 -10.368 -10.590 1.00 97.50 108 ALA A CA 1
ATOM 879 C C . ALA A 1 108 ? -6.806 -9.122 -11.477 1.00 97.50 108 ALA A C 1
ATOM 881 O O . ALA A 1 108 ? -6.468 -9.265 -12.650 1.00 97.50 108 ALA A O 1
ATOM 882 N N . GLU A 1 109 ? -7.002 -7.930 -10.910 1.00 95.69 109 GLU A N 1
ATOM 883 C CA . GLU A 1 109 ? -6.886 -6.644 -11.606 1.00 95.69 109 GLU A CA 1
ATOM 884 C C . GLU A 1 109 ? -5.480 -6.457 -12.197 1.00 95.69 109 GLU A C 1
ATOM 886 O O . GLU A 1 109 ? -5.330 -6.284 -13.406 1.00 95.69 109 GLU A O 1
ATOM 891 N N . ALA A 1 110 ? -4.433 -6.656 -11.386 1.00 96.56 110 ALA A N 1
ATOM 892 C CA . ALA A 1 110 ? -3.037 -6.530 -11.818 1.00 96.56 110 ALA A CA 1
ATOM 893 C C . ALA A 1 110 ? -2.632 -7.496 -12.954 1.00 96.56 110 ALA A C 1
ATOM 895 O O . ALA A 1 110 ? -1.643 -7.270 -13.661 1.00 96.56 110 ALA A O 1
ATOM 896 N N . ARG A 1 111 ? -3.389 -8.585 -13.146 1.00 95.88 111 ARG A N 1
ATOM 897 C CA . ARG A 1 111 ? -3.184 -9.565 -14.225 1.00 95.88 111 ARG A CA 1
ATOM 898 C C . ARG A 1 111 ? -4.039 -9.297 -15.461 1.00 95.88 111 ARG A C 1
ATOM 900 O O . ARG A 1 111 ? -3.683 -9.785 -16.531 1.00 95.88 111 ARG A O 1
ATOM 907 N N . SER A 1 112 ? -5.179 -8.621 -15.323 1.00 91.75 112 SER A N 1
ATOM 908 C CA . SER A 1 112 ? -6.175 -8.511 -16.395 1.00 91.75 112 SER A CA 1
ATOM 909 C C . SER A 1 112 ? -6.002 -7.297 -17.298 1.00 91.75 112 SER A C 1
ATOM 911 O O . SER A 1 112 ? -6.478 -7.333 -18.435 1.00 91.75 112 SER A O 1
ATOM 913 N N . ASP A 1 113 ? -5.349 -6.237 -16.823 1.00 83.75 113 ASP A N 1
ATOM 914 C CA . ASP A 1 113 ? -5.281 -4.983 -17.569 1.00 83.75 113 ASP A CA 1
ATOM 915 C C . ASP A 1 113 ? -4.349 -5.070 -18.779 1.00 83.75 113 ASP A C 1
ATOM 917 O O . ASP A 1 113 ? -3.168 -5.409 -18.685 1.00 83.75 113 ASP A O 1
ATOM 921 N N . SER A 1 114 ? -4.906 -4.756 -19.951 1.00 84.94 114 SER A N 1
ATOM 922 C CA . SER A 1 114 ? -4.173 -4.751 -21.219 1.00 84.94 114 SER A CA 1
ATOM 923 C C . SER A 1 114 ? -3.508 -3.412 -21.530 1.00 84.94 114 SER A C 1
ATOM 925 O O . SER A 1 114 ? -2.609 -3.368 -22.369 1.00 84.94 114 SER A O 1
ATOM 927 N N . ASP A 1 115 ? -3.978 -2.322 -20.917 1.00 96.19 115 ASP A N 1
ATOM 928 C CA . ASP A 1 115 ? -3.331 -1.019 -21.048 1.00 96.19 115 ASP A CA 1
ATOM 929 C C . ASP A 1 115 ? -2.132 -0.936 -20.085 1.00 96.19 115 ASP A C 1
ATOM 931 O O . ASP A 1 115 ? -2.294 -1.214 -18.895 1.00 96.19 115 ASP A O 1
ATOM 935 N N . PRO A 1 116 ? -0.924 -0.576 -20.559 1.00 96.56 116 PRO A N 1
ATOM 936 C CA . PRO A 1 116 ? 0.261 -0.537 -19.706 1.00 96.56 116 PRO A CA 1
ATOM 937 C C . PRO A 1 116 ? 0.184 0.451 -18.536 1.00 96.56 116 PRO A C 1
ATOM 939 O O . PRO A 1 116 ? 0.792 0.199 -17.500 1.00 96.56 116 PRO A O 1
ATOM 942 N N . GLU A 1 117 ? -0.516 1.576 -18.684 1.00 95.00 117 GLU A N 1
ATOM 943 C CA . GLU A 1 117 ? -0.640 2.562 -17.609 1.00 95.00 117 GLU A CA 1
ATOM 944 C C . GLU A 1 117 ? -1.596 2.065 -16.521 1.00 95.00 117 GLU A C 1
ATOM 946 O O . GLU A 1 117 ? -1.284 2.161 -15.333 1.00 95.00 117 GLU A O 1
ATOM 951 N N . ASP A 1 118 ? -2.731 1.488 -16.917 1.00 94.31 118 ASP A N 1
ATOM 952 C CA . ASP A 1 118 ? -3.682 0.897 -15.971 1.00 94.31 118 ASP A CA 1
ATOM 953 C C . ASP A 1 118 ? -3.057 -0.305 -15.251 1.00 94.31 118 ASP A C 1
ATOM 955 O O . ASP A 1 118 ? -3.114 -0.398 -14.023 1.00 94.31 118 ASP A O 1
ATOM 959 N N . ARG A 1 119 ? -2.331 -1.150 -15.993 1.00 96.94 119 ARG A N 1
ATOM 960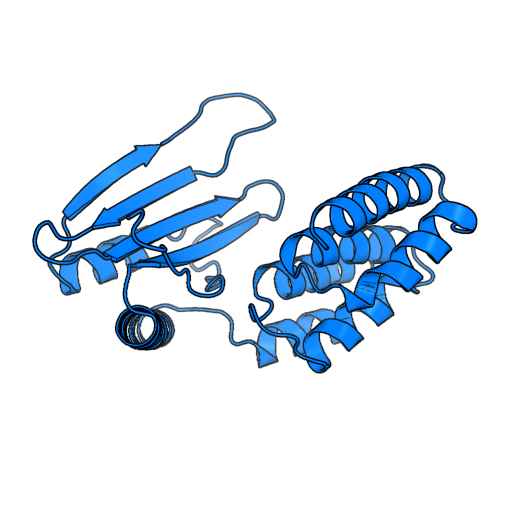 C CA . ARG A 1 119 ? -1.606 -2.288 -15.425 1.00 96.94 119 ARG A CA 1
ATOM 961 C C . ARG A 1 119 ? -0.546 -1.862 -14.410 1.00 96.94 119 ARG A C 1
ATOM 963 O O . ARG A 1 119 ? -0.432 -2.501 -13.367 1.00 96.94 119 ARG A O 1
ATOM 970 N N . ALA A 1 120 ? 0.214 -0.800 -14.685 1.00 96.31 120 ALA A N 1
ATOM 971 C CA . ALA A 1 120 ? 1.196 -0.267 -13.738 1.00 96.31 120 ALA A CA 1
ATOM 972 C C . ALA A 1 120 ? 0.531 0.123 -12.406 1.00 96.31 120 ALA A C 1
ATOM 974 O O . ALA A 1 120 ? 0.950 -0.343 -11.348 1.00 96.31 120 ALA A O 1
ATOM 975 N N . LYS A 1 121 ? -0.578 0.872 -12.464 1.00 93.69 121 LYS A N 1
ATOM 976 C CA . LYS A 1 121 ? -1.341 1.291 -11.275 1.00 93.69 121 LYS A CA 1
ATOM 977 C C . LYS A 1 121 ? -1.957 0.113 -10.521 1.00 93.69 121 LYS A C 1
ATOM 979 O O . LYS A 1 121 ? -2.011 0.128 -9.292 1.00 93.69 121 LYS A O 1
ATOM 984 N N . ALA A 1 122 ? -2.445 -0.902 -11.233 1.00 95.12 122 ALA A N 1
ATOM 985 C CA . ALA A 1 122 ? -2.993 -2.107 -10.618 1.00 95.12 122 ALA A CA 1
ATOM 986 C C . ALA A 1 122 ? -1.906 -2.909 -9.876 1.00 95.12 122 ALA A C 1
ATOM 988 O O . ALA A 1 122 ? -2.129 -3.375 -8.757 1.00 95.12 122 ALA A O 1
ATOM 989 N N . VAL A 1 123 ? -0.704 -3.011 -10.454 1.00 97.31 123 VAL A N 1
ATOM 990 C CA . VAL A 1 123 ? 0.463 -3.635 -9.808 1.00 97.31 123 VAL A CA 1
ATOM 991 C C . VAL A 1 123 ? 0.906 -2.848 -8.575 1.00 97.31 123 VAL A C 1
ATOM 993 O O . VAL A 1 123 ? 1.138 -3.453 -7.529 1.00 97.31 123 VAL A O 1
ATOM 996 N N . GLU A 1 124 ? 0.973 -1.518 -8.656 1.00 95.69 124 GLU A N 1
ATOM 997 C CA . GLU A 1 124 ? 1.269 -0.662 -7.501 1.00 95.69 124 GLU A CA 1
ATOM 998 C C . GLU A 1 124 ? 0.269 -0.899 -6.366 1.00 95.69 124 GLU A C 1
ATOM 1000 O O . GLU A 1 124 ? 0.670 -1.172 -5.234 1.00 95.69 124 GLU A O 1
ATOM 1005 N N . ARG A 1 125 ? -1.036 -0.897 -6.670 1.00 95.06 125 ARG A N 1
ATOM 1006 C CA . ARG A 1 125 ? -2.095 -1.168 -5.684 1.00 95.06 125 ARG A CA 1
ATOM 1007 C C . ARG A 1 125 ? -1.932 -2.536 -5.020 1.00 95.06 125 ARG A C 1
ATOM 1009 O O . ARG A 1 125 ? -2.110 -2.649 -3.807 1.00 95.06 125 ARG A O 1
ATOM 1016 N N . ALA A 1 126 ? -1.567 -3.561 -5.792 1.00 96.75 126 ALA A N 1
ATOM 1017 C CA . ALA A 1 126 ? -1.255 -4.879 -5.250 1.00 96.75 126 ALA A CA 1
ATOM 1018 C C . ALA A 1 126 ? -0.024 -4.833 -4.325 1.00 96.75 126 ALA A C 1
ATOM 1020 O O . ALA A 1 126 ? -0.063 -5.416 -3.246 1.00 96.75 126 ALA A O 1
ATOM 1021 N N . GLY A 1 127 ? 1.031 -4.097 -4.689 1.00 96.69 127 GLY A N 1
ATOM 1022 C CA . GLY A 1 127 ? 2.200 -3.874 -3.830 1.00 96.69 127 GLY A CA 1
ATOM 1023 C C . GLY A 1 127 ? 1.856 -3.203 -2.499 1.00 96.69 127 GLY A C 1
ATOM 1024 O O . GLY A 1 127 ? 2.310 -3.652 -1.450 1.00 96.69 127 GLY A O 1
ATOM 1025 N N . PHE A 1 128 ? 0.995 -2.182 -2.511 1.00 94.69 128 PHE A N 1
ATOM 1026 C CA . PHE A 1 128 ? 0.520 -1.517 -1.289 1.00 94.69 128 PHE A CA 1
ATOM 1027 C C . PHE A 1 128 ? -0.211 -2.469 -0.338 1.00 94.69 128 PHE A C 1
ATOM 1029 O O . PHE A 1 128 ? 0.005 -2.416 0.876 1.00 94.69 128 PHE A O 1
ATOM 1036 N N . ALA A 1 129 ? -1.062 -3.334 -0.888 1.00 96.00 129 ALA A N 1
ATOM 1037 C CA . ALA A 1 129 ? -1.880 -4.276 -0.129 1.00 96.00 129 ALA A CA 1
ATOM 1038 C C . ALA A 1 129 ? -1.168 -5.582 0.242 1.00 96.00 129 ALA A C 1
ATOM 1040 O O . ALA A 1 129 ? -1.781 -6.431 0.899 1.00 96.00 129 ALA A O 1
ATOM 1041 N N . ALA A 1 130 ? 0.067 -5.775 -0.233 1.00 97.06 130 ALA A N 1
ATOM 1042 C CA . ALA A 1 130 ? 0.789 -7.025 -0.085 1.00 97.06 130 ALA A CA 1
ATOM 1043 C C . ALA A 1 130 ? 0.841 -7.453 1.397 1.00 97.06 130 ALA A C 1
ATOM 1045 O O . ALA A 1 130 ? 1.006 -6.607 2.286 1.00 97.06 130 ALA A O 1
ATOM 1046 N N . PRO A 1 131 ? 0.670 -8.754 1.698 1.00 96.75 131 PRO A N 1
ATOM 1047 C CA . PRO A 1 131 ? 0.854 -9.264 3.052 1.00 96.75 131 PRO A CA 1
ATOM 1048 C C . PRO A 1 131 ? 2.242 -8.917 3.604 1.00 96.75 131 PRO A C 1
ATOM 1050 O O . PRO A 1 131 ? 3.206 -8.867 2.847 1.00 96.75 131 PRO A O 1
ATOM 1053 N N . LEU A 1 132 ? 2.351 -8.709 4.920 1.00 93.38 132 LEU A N 1
ATOM 1054 C CA . LEU A 1 132 ? 3.635 -8.403 5.572 1.00 93.38 132 LEU A CA 1
ATOM 1055 C C . LEU A 1 132 ? 4.631 -9.565 5.459 1.00 93.38 132 LEU A C 1
ATOM 1057 O O . LEU A 1 132 ? 5.834 -9.357 5.339 1.00 93.38 132 LEU A O 1
ATOM 1061 N N . GLU A 1 133 ? 4.119 -10.794 5.499 1.00 95.25 133 GLU A N 1
ATOM 1062 C CA . GLU A 1 133 ? 4.892 -11.997 5.214 1.00 95.25 133 GLU A CA 1
ATOM 1063 C C . GLU A 1 133 ? 4.914 -12.275 3.709 1.00 95.25 133 GLU A C 1
ATOM 1065 O O . GLU A 1 133 ? 4.006 -11.888 2.975 1.00 95.25 133 GLU A O 1
ATOM 1070 N N . PHE A 1 134 ? 5.944 -12.986 3.253 1.00 97.56 134 PHE A N 1
ATOM 1071 C CA . PHE A 1 134 ? 6.099 -13.323 1.843 1.00 97.56 134 PHE A CA 1
ATOM 1072 C C . PHE A 1 134 ? 4.894 -14.109 1.299 1.00 97.56 134 PHE A C 1
ATOM 1074 O O . PHE A 1 134 ? 4.635 -15.239 1.718 1.00 97.56 134 PHE A O 1
ATOM 1081 N N . ASP A 1 135 ? 4.214 -13.538 0.303 1.00 98.31 135 ASP A N 1
ATOM 1082 C CA . ASP A 1 135 ? 3.169 -14.204 -0.475 1.00 98.31 135 ASP A CA 1
ATOM 1083 C C . ASP A 1 135 ? 3.635 -14.390 -1.928 1.00 98.31 135 ASP A C 1
ATOM 1085 O O . ASP A 1 135 ? 3.828 -13.429 -2.679 1.00 98.31 135 ASP A O 1
ATOM 1089 N N . GLU A 1 136 ? 3.790 -15.652 -2.343 1.00 98.44 136 GLU A N 1
ATOM 1090 C CA . GLU A 1 136 ? 4.264 -16.027 -3.683 1.00 98.44 136 GLU A CA 1
ATOM 1091 C C . GLU A 1 136 ? 3.389 -15.448 -4.806 1.00 98.44 136 GLU A C 1
ATOM 1093 O O . GLU A 1 136 ? 3.883 -15.152 -5.894 1.00 98.44 136 GLU A O 1
ATOM 1098 N N . ARG A 1 137 ? 2.090 -15.242 -4.564 1.00 98.56 137 ARG A N 1
ATOM 1099 C CA . ARG A 1 137 ? 1.154 -14.747 -5.582 1.00 98.56 137 ARG A CA 1
ATOM 1100 C C . ARG A 1 137 ? 1.373 -13.265 -5.855 1.00 98.56 137 ARG A C 1
ATOM 1102 O O . ARG A 1 137 ? 1.327 -12.870 -7.021 1.00 98.56 137 ARG A O 1
ATOM 1109 N N . PHE A 1 138 ? 1.617 -12.476 -4.806 1.00 98.56 138 PHE A N 1
ATOM 1110 C CA . PHE A 1 138 ? 1.992 -11.062 -4.917 1.00 98.56 138 PHE A CA 1
ATOM 1111 C C . PHE A 1 138 ? 3.386 -10.925 -5.516 1.00 98.56 138 PHE A C 1
ATOM 1113 O O . PHE A 1 138 ? 3.567 -10.154 -6.458 1.00 98.56 138 PHE A O 1
ATOM 1120 N N . PHE A 1 139 ? 4.336 -11.743 -5.049 1.00 98.56 139 PHE A N 1
ATOM 1121 C CA . PHE A 1 139 ? 5.671 -11.799 -5.631 1.00 98.56 139 PHE A CA 1
ATOM 1122 C C . PHE A 1 139 ? 5.615 -12.041 -7.140 1.00 98.56 139 PHE A C 1
ATOM 1124 O O . PHE A 1 139 ? 6.174 -11.257 -7.897 1.00 98.56 139 PHE A O 1
ATOM 1131 N N . ALA A 1 140 ? 4.884 -13.065 -7.589 1.00 98.50 140 ALA A N 1
ATOM 1132 C CA . ALA A 1 140 ? 4.782 -13.409 -9.003 1.00 98.50 140 ALA A CA 1
ATOM 1133 C C . ALA A 1 140 ? 4.180 -12.282 -9.858 1.00 98.50 140 ALA A C 1
ATOM 1135 O O . ALA A 1 140 ? 4.646 -12.052 -10.969 1.00 98.50 140 ALA A O 1
ATOM 1136 N N . VAL A 1 141 ? 3.162 -11.571 -9.357 1.00 98.50 141 VAL A N 1
ATOM 1137 C CA . VAL A 1 141 ? 2.542 -10.445 -10.079 1.00 98.50 141 VAL A CA 1
ATOM 1138 C C . VAL A 1 141 ? 3.511 -9.272 -10.224 1.00 98.50 141 VAL A C 1
ATOM 1140 O O . VAL A 1 141 ? 3.661 -8.733 -11.319 1.00 98.50 141 VAL A O 1
ATOM 1143 N N . ILE A 1 142 ? 4.193 -8.898 -9.142 1.00 98.62 142 ILE A N 1
ATOM 1144 C CA . ILE A 1 142 ? 5.142 -7.778 -9.145 1.00 98.62 142 ILE A CA 1
ATOM 1145 C C . ILE A 1 142 ? 6.383 -8.132 -9.977 1.00 98.62 142 ILE A C 1
ATOM 1147 O O . ILE A 1 142 ? 6.847 -7.335 -10.785 1.00 98.62 142 ILE A O 1
ATOM 1151 N N . ASP A 1 143 ? 6.897 -9.351 -9.844 1.00 98.56 143 ASP A N 1
ATOM 1152 C CA . ASP A 1 143 ? 8.054 -9.845 -10.592 1.00 98.56 143 ASP A CA 1
ATOM 1153 C C . ASP A 1 143 ? 7.757 -10.022 -12.095 1.00 98.56 143 ASP A C 1
ATOM 1155 O O . ASP A 1 143 ? 8.658 -9.857 -12.919 1.00 98.56 143 ASP A O 1
ATOM 1159 N N . ASP A 1 144 ? 6.510 -10.303 -12.487 1.00 98.38 144 ASP A N 1
ATOM 1160 C CA . ASP A 1 144 ? 6.078 -10.229 -13.891 1.00 98.38 144 ASP A CA 1
ATOM 1161 C C . ASP A 1 144 ? 6.093 -8.781 -14.403 1.00 98.38 144 ASP A C 1
ATOM 1163 O O . ASP A 1 144 ? 6.646 -8.505 -15.469 1.00 98.38 144 ASP A O 1
ATOM 1167 N N . ALA A 1 145 ? 5.582 -7.833 -13.611 1.00 98.50 145 ALA A N 1
ATOM 1168 C CA . ALA A 1 145 ? 5.596 -6.414 -13.964 1.00 98.50 145 ALA A CA 1
ATOM 1169 C C . ALA A 1 145 ? 7.022 -5.863 -14.139 1.00 98.50 145 ALA A C 1
ATOM 1171 O O . ALA A 1 145 ? 7.301 -5.165 -15.112 1.00 98.50 145 ALA A O 1
ATOM 1172 N N . LEU A 1 146 ? 7.956 -6.259 -13.267 1.00 98.62 146 LEU A N 1
ATOM 1173 C CA . LEU A 1 146 ? 9.380 -5.908 -13.348 1.00 98.62 146 LEU A CA 1
ATOM 1174 C C . LEU A 1 146 ? 10.072 -6.423 -14.626 1.00 98.62 146 LEU A C 1
ATOM 1176 O O . LEU A 1 146 ? 11.130 -5.914 -14.996 1.00 98.62 146 LEU A O 1
ATOM 1180 N N . ARG A 1 147 ? 9.503 -7.425 -15.308 1.00 98.06 147 ARG A N 1
ATOM 1181 C CA . ARG A 1 147 ? 10.018 -7.980 -16.574 1.00 98.06 147 ARG A CA 1
ATOM 1182 C C . ARG A 1 147 ? 9.240 -7.527 -17.805 1.00 98.06 147 ARG A C 1
ATOM 1184 O O . ARG A 1 147 ? 9.519 -8.004 -18.902 1.00 98.06 147 ARG A O 1
ATOM 1191 N N . HIS A 1 148 ? 8.254 -6.659 -17.634 1.00 98.38 148 HIS A N 1
ATOM 1192 C CA . HIS A 1 148 ? 7.357 -6.283 -18.712 1.00 98.38 148 HIS A CA 1
ATOM 1193 C C . HIS A 1 148 ? 8.081 -5.499 -19.819 1.00 98.38 148 HIS A C 1
ATOM 1195 O O . HIS A 1 148 ? 8.969 -4.694 -19.540 1.00 98.38 148 HIS A O 1
ATOM 1201 N N . ASP A 1 149 ? 7.673 -5.682 -21.078 1.00 97.62 149 ASP A N 1
ATOM 1202 C CA . ASP A 1 149 ? 8.291 -4.994 -22.225 1.00 97.62 149 ASP A CA 1
ATOM 1203 C C . ASP A 1 149 ? 8.086 -3.468 -22.164 1.00 97.62 149 ASP A C 1
ATOM 1205 O O . ASP A 1 149 ? 8.978 -2.686 -22.500 1.00 97.62 149 ASP A O 1
ATOM 1209 N N . ASP A 1 150 ? 6.915 -3.031 -21.694 1.00 98.31 150 ASP A N 1
ATOM 1210 C CA . ASP A 1 150 ? 6.601 -1.611 -21.512 1.00 98.31 150 ASP A CA 1
ATOM 1211 C C . ASP A 1 150 ? 7.255 -1.046 -20.234 1.00 98.31 150 ASP A C 1
ATOM 1213 O O . ASP A 1 150 ? 6.987 -1.562 -19.143 1.00 98.31 150 ASP A O 1
ATOM 1217 N N . PRO A 1 151 ? 8.061 0.029 -20.332 1.00 98.31 151 PRO A N 1
ATOM 1218 C CA . PRO A 1 151 ? 8.761 0.603 -19.186 1.00 98.31 151 PRO A CA 1
ATOM 1219 C C . PRO A 1 151 ? 7.836 1.176 -18.108 1.00 98.31 151 PRO A C 1
ATOM 1221 O O . PRO A 1 151 ? 8.238 1.207 -16.951 1.00 98.31 151 PRO A O 1
ATOM 1224 N N . ARG A 1 152 ? 6.603 1.579 -18.441 1.00 97.75 152 ARG A N 1
ATOM 1225 C CA . ARG A 1 152 ? 5.639 2.090 -17.448 1.00 97.75 152 ARG A CA 1
ATOM 1226 C C . ARG A 1 152 ? 5.197 0.995 -16.482 1.00 97.75 152 ARG A C 1
ATOM 1228 O O . ARG A 1 152 ? 5.061 1.230 -15.290 1.00 97.75 152 ARG A O 1
ATOM 1235 N N . VAL A 1 153 ? 5.027 -0.228 -16.986 1.00 98.31 153 VAL A N 1
ATOM 1236 C CA . VAL A 1 153 ? 4.684 -1.385 -16.145 1.00 98.31 153 VAL A CA 1
ATOM 1237 C C . VAL A 1 153 ? 5.874 -1.790 -15.279 1.00 98.31 153 VAL A C 1
ATOM 1239 O O . VAL A 1 153 ? 5.686 -2.123 -14.112 1.00 98.31 153 VAL A O 1
ATOM 1242 N N . ARG A 1 154 ? 7.102 -1.705 -15.812 1.00 98.50 154 ARG A N 1
ATOM 1243 C CA . ARG A 1 154 ? 8.313 -1.930 -15.009 1.00 98.50 154 ARG A CA 1
ATOM 1244 C C . ARG A 1 154 ? 8.451 -0.902 -13.894 1.00 98.50 154 ARG A C 1
ATOM 1246 O O . ARG A 1 154 ? 8.758 -1.286 -12.773 1.00 98.50 154 ARG A O 1
ATOM 1253 N N . GLU A 1 155 ? 8.179 0.370 -14.179 1.00 98.12 155 GLU A N 1
ATOM 1254 C CA . GLU A 1 155 ? 8.136 1.438 -13.175 1.00 98.12 155 GLU A CA 1
ATOM 1255 C C . GLU A 1 155 ? 7.139 1.125 -12.054 1.00 98.12 155 GLU A C 1
ATOM 1257 O O . GLU A 1 155 ? 7.527 1.126 -10.887 1.00 98.12 155 GLU A O 1
ATOM 1262 N N . GLY A 1 156 ? 5.900 0.753 -12.400 1.00 96.94 156 GLY A N 1
ATOM 1263 C CA . GLY A 1 156 ? 4.901 0.339 -11.409 1.00 96.94 156 GLY A CA 1
ATOM 1264 C C . GLY A 1 156 ? 5.326 -0.896 -10.607 1.00 96.94 156 GLY A C 1
ATOM 1265 O O . GLY A 1 156 ? 5.103 -0.972 -9.401 1.00 96.94 156 GLY A O 1
ATOM 1266 N N . GLY A 1 157 ? 6.032 -1.839 -11.240 1.00 98.19 157 GLY A N 1
ATOM 1267 C CA . GLY A 1 157 ? 6.677 -2.958 -10.551 1.00 98.19 157 GLY A CA 1
ATOM 1268 C C . GLY A 1 157 ? 7.718 -2.499 -9.526 1.00 98.19 157 GLY A C 1
ATOM 1269 O O . GLY A 1 157 ? 7.720 -2.992 -8.402 1.00 98.19 157 GLY A O 1
ATOM 1270 N N . ILE A 1 158 ? 8.574 -1.533 -9.875 1.00 98.12 158 ILE A N 1
ATOM 1271 C CA . ILE A 1 158 ? 9.590 -0.983 -8.963 1.00 98.12 158 ILE A CA 1
ATOM 1272 C C . ILE A 1 158 ? 8.919 -0.301 -7.764 1.00 98.12 158 ILE A C 1
ATOM 1274 O O . ILE A 1 158 ? 9.319 -0.551 -6.627 1.00 98.12 158 ILE A O 1
ATOM 1278 N N . TRP A 1 159 ? 7.875 0.501 -7.993 1.00 96.25 159 TRP A N 1
ATOM 1279 C CA . TRP A 1 159 ? 7.093 1.112 -6.915 1.00 96.25 159 TRP A CA 1
ATOM 1280 C C . TRP A 1 159 ? 6.402 0.073 -6.031 1.00 96.25 159 TRP A C 1
ATOM 1282 O O . TRP A 1 159 ? 6.444 0.187 -4.810 1.00 96.25 159 TRP A O 1
ATOM 1292 N N . ALA A 1 160 ? 5.839 -0.988 -6.609 1.00 96.81 160 ALA A N 1
ATOM 1293 C CA . ALA A 1 160 ? 5.224 -2.060 -5.833 1.00 96.81 160 ALA A CA 1
ATOM 1294 C C . ALA A 1 160 ? 6.224 -2.767 -4.896 1.00 96.81 160 ALA A C 1
ATOM 1296 O O . ALA A 1 160 ? 5.856 -3.141 -3.780 1.00 96.81 160 ALA A O 1
ATOM 1297 N N . VAL A 1 161 ? 7.495 -2.905 -5.299 1.00 97.44 161 VAL A N 1
ATOM 1298 C CA . VAL A 1 161 ? 8.546 -3.486 -4.442 1.00 97.44 161 VAL A CA 1
ATOM 1299 C C . VAL A 1 161 ? 8.793 -2.646 -3.187 1.00 97.44 161 VAL A C 1
ATOM 1301 O O . VAL A 1 161 ? 8.963 -3.221 -2.112 1.00 97.44 161 VAL A O 1
ATOM 1304 N N . THR A 1 162 ? 8.761 -1.311 -3.285 1.00 93.44 162 THR A N 1
ATOM 1305 C CA . THR A 1 162 ? 8.989 -0.422 -2.123 1.00 93.44 162 THR A CA 1
ATOM 1306 C C . THR A 1 162 ? 7.908 -0.559 -1.055 1.00 93.44 162 THR A C 1
ATOM 1308 O O . THR A 1 162 ? 8.137 -0.237 0.107 1.00 93.44 162 THR A O 1
ATOM 1311 N N . MET A 1 163 ? 6.737 -1.060 -1.445 1.00 92.88 163 MET A N 1
ATOM 1312 C CA . MET A 1 163 ? 5.579 -1.192 -0.570 1.00 92.88 163 MET A CA 1
ATOM 1313 C C . MET A 1 163 ? 5.422 -2.602 -0.008 1.00 92.88 163 MET A C 1
ATOM 1315 O O . MET A 1 163 ? 5.020 -2.738 1.151 1.00 92.88 163 MET A O 1
ATOM 1319 N N . ALA A 1 164 ? 5.760 -3.622 -0.807 1.00 95.00 164 ALA A N 1
ATOM 1320 C CA . ALA A 1 164 ? 5.728 -5.025 -0.404 1.00 95.00 164 ALA A CA 1
ATOM 1321 C C . ALA A 1 164 ? 6.928 -5.417 0.472 1.00 95.00 164 ALA A C 1
ATOM 1323 O O . ALA A 1 164 ? 6.786 -6.259 1.352 1.00 95.00 164 ALA A O 1
ATOM 1324 N N . LEU A 1 165 ? 8.100 -4.808 0.239 1.00 93.00 165 LEU A N 1
ATOM 1325 C CA . LEU A 1 165 ? 9.321 -5.001 1.035 1.00 93.00 165 LEU A CA 1
ATOM 1326 C C . LEU A 1 165 ? 9.790 -6.465 1.147 1.00 93.00 165 LEU A C 1
ATOM 1328 O O . LEU A 1 165 ? 10.421 -6.854 2.125 1.00 93.00 165 LEU A O 1
ATOM 1332 N N . TYR A 1 166 ? 9.509 -7.294 0.139 1.00 96.50 166 TYR A N 1
ATOM 1333 C CA . TYR A 1 166 ? 9.996 -8.675 0.102 1.00 96.50 166 TYR A CA 1
ATOM 1334 C C . TYR A 1 166 ? 11.476 -8.720 -0.314 1.00 96.50 166 TYR A C 1
ATOM 1336 O O . TYR A 1 166 ? 11.789 -8.333 -1.447 1.00 96.50 166 TYR A O 1
ATOM 1344 N N . PRO A 1 167 ? 12.389 -9.264 0.518 1.00 95.25 167 PRO A N 1
ATOM 1345 C CA . PRO A 1 167 ? 13.815 -9.365 0.178 1.00 95.25 167 PRO A CA 1
ATOM 1346 C C . PRO A 1 167 ? 14.088 -10.142 -1.119 1.00 95.25 167 PRO A C 1
ATOM 1348 O O . PRO A 1 167 ? 15.081 -9.926 -1.806 1.00 95.25 167 PRO A O 1
ATOM 1351 N N . GLN A 1 168 ? 13.170 -11.028 -1.509 1.00 96.50 168 GLN A N 1
ATOM 1352 C CA . GLN A 1 168 ? 13.234 -11.841 -2.722 1.00 96.50 168 GLN A CA 1
ATOM 1353 C C . GLN A 1 168 ? 13.297 -11.007 -4.014 1.00 96.50 168 GLN A C 1
ATOM 1355 O O . GLN A 1 168 ? 13.699 -11.536 -5.051 1.00 96.50 168 GLN A O 1
ATOM 1360 N N . PHE A 1 169 ? 12.920 -9.723 -3.983 1.00 97.62 169 PHE A N 1
ATOM 1361 C CA . PHE A 1 169 ? 13.047 -8.833 -5.140 1.00 97.62 169 PHE A CA 1
ATOM 1362 C C . PHE A 1 169 ? 14.472 -8.322 -5.376 1.00 97.62 169 PHE A C 1
ATOM 1364 O O . PHE A 1 169 ? 14.746 -7.829 -6.471 1.00 97.62 169 PHE A O 1
ATOM 1371 N N . GLN A 1 170 ? 15.391 -8.463 -4.417 1.00 96.25 170 GLN A N 1
ATOM 1372 C CA . GLN A 1 170 ? 16.740 -7.904 -4.524 1.00 96.25 170 GLN A CA 1
ATOM 1373 C C . GLN A 1 170 ? 17.480 -8.321 -5.813 1.00 96.25 170 GLN A C 1
ATOM 1375 O O . GLN A 1 170 ? 17.860 -7.426 -6.572 1.00 96.25 170 GLN A O 1
ATOM 1380 N N . PRO A 1 171 ? 17.588 -9.617 -6.180 1.00 96.69 171 PRO A N 1
ATOM 1381 C CA . PRO A 1 171 ? 18.276 -10.002 -7.418 1.00 96.69 171 PRO A CA 1
ATOM 1382 C C . PRO A 1 171 ? 17.637 -9.404 -8.683 1.00 96.69 171 PRO A C 1
ATOM 1384 O O . PRO A 1 171 ? 18.304 -9.160 -9.694 1.00 96.69 171 PRO A O 1
ATOM 1387 N N . ARG A 1 172 ? 16.316 -9.173 -8.652 1.00 97.62 172 ARG A N 1
ATOM 1388 C CA . ARG A 1 172 ? 15.576 -8.559 -9.759 1.00 97.62 172 ARG A CA 1
ATOM 1389 C C . ARG A 1 172 ? 15.892 -7.069 -9.863 1.00 97.62 172 ARG A C 1
ATOM 1391 O O . ARG A 1 172 ? 16.122 -6.602 -10.976 1.00 97.62 172 ARG A O 1
ATOM 1398 N N . LEU A 1 173 ? 15.939 -6.353 -8.739 1.00 97.88 173 LEU A N 1
ATOM 1399 C CA . LEU A 1 173 ? 16.318 -4.939 -8.701 1.00 97.88 173 LEU A CA 1
ATOM 1400 C C . LEU A 1 173 ? 17.764 -4.727 -9.162 1.00 97.88 173 LEU A C 1
ATOM 1402 O O . LEU A 1 173 ? 18.001 -3.846 -9.981 1.00 97.88 173 LEU A O 1
ATOM 1406 N N . GLU A 1 174 ? 18.706 -5.568 -8.732 1.00 97.75 174 GLU A N 1
ATOM 1407 C CA . GLU A 1 174 ? 20.103 -5.526 -9.196 1.00 97.75 174 GLU A CA 1
ATOM 1408 C C . GLU A 1 174 ? 20.194 -5.699 -10.718 1.00 97.75 174 GLU A C 1
ATOM 1410 O O . GLU A 1 174 ? 20.822 -4.900 -11.413 1.00 97.75 174 GLU A O 1
ATOM 1415 N N . THR A 1 175 ? 19.472 -6.685 -11.264 1.00 98.06 175 THR A N 1
ATOM 1416 C CA . THR A 1 175 ? 19.416 -6.908 -12.717 1.00 98.06 175 THR A CA 1
ATOM 1417 C C . THR A 1 175 ? 18.889 -5.671 -13.458 1.00 98.06 175 THR A C 1
ATOM 1419 O O . THR A 1 175 ? 19.447 -5.285 -14.487 1.00 98.06 175 THR A O 1
ATOM 1422 N N . ILE A 1 176 ? 17.821 -5.040 -12.957 1.00 98.44 176 ILE A N 1
ATOM 1423 C CA . ILE A 1 176 ? 17.243 -3.825 -13.556 1.00 98.44 176 ILE A CA 1
ATOM 1424 C C . ILE A 1 176 ? 18.234 -2.665 -13.464 1.00 98.44 176 ILE A C 1
ATOM 1426 O O . ILE A 1 176 ? 18.459 -1.994 -14.468 1.00 98.44 176 ILE A O 1
ATOM 1430 N N . ALA A 1 177 ? 18.866 -2.460 -12.307 1.00 98.31 177 ALA A N 1
ATOM 1431 C CA . ALA A 1 177 ? 19.854 -1.406 -12.087 1.00 98.31 177 ALA A CA 1
ATOM 1432 C C . ALA A 1 177 ? 21.018 -1.479 -13.089 1.00 98.31 177 ALA A C 1
ATOM 1434 O O . ALA A 1 177 ? 21.480 -0.452 -13.589 1.00 98.31 177 ALA A O 1
ATOM 1435 N N . GLU A 1 178 ? 21.457 -2.691 -13.430 1.00 98.25 178 GLU A N 1
ATOM 1436 C CA . GLU A 1 178 ? 22.553 -2.919 -14.370 1.00 98.25 178 GLU A CA 1
ATOM 1437 C C . GLU A 1 178 ? 22.128 -2.844 -15.841 1.00 98.25 178 GLU A C 1
ATOM 1439 O O . GLU A 1 178 ? 22.875 -2.320 -16.673 1.00 98.25 178 GLU A O 1
ATOM 1444 N N . THR A 1 179 ? 20.959 -3.398 -16.182 1.00 98.06 179 THR A N 1
ATOM 1445 C CA . THR A 1 179 ? 20.657 -3.785 -17.572 1.00 98.06 179 THR A CA 1
ATOM 1446 C C . THR A 1 179 ? 19.412 -3.158 -18.186 1.00 98.06 179 THR A C 1
ATOM 1448 O O . THR A 1 179 ? 19.278 -3.238 -19.408 1.00 98.06 179 THR A O 1
ATOM 1451 N N . ASP A 1 180 ? 18.522 -2.519 -17.414 1.00 98.50 180 ASP A N 1
ATOM 1452 C CA . ASP A 1 180 ? 17.310 -1.918 -17.992 1.00 98.50 180 ASP A CA 1
ATOM 1453 C C . ASP A 1 180 ? 17.689 -0.860 -19.028 1.00 98.50 180 ASP A C 1
ATOM 1455 O O . ASP A 1 180 ? 18.612 -0.077 -18.819 1.00 98.50 180 ASP A O 1
ATOM 1459 N N . GLU A 1 181 ? 16.995 -0.810 -20.160 1.00 98.12 181 GLU A N 1
ATOM 1460 C CA . GLU A 1 181 ? 17.291 0.146 -21.227 1.00 98.12 181 GLU A CA 1
ATOM 1461 C C . GLU A 1 181 ? 16.995 1.594 -20.795 1.00 98.12 181 GLU A C 1
ATOM 1463 O O . GLU A 1 181 ? 17.659 2.537 -21.244 1.00 98.12 181 GLU A O 1
ATOM 1468 N N . VAL A 1 182 ? 16.048 1.777 -19.870 1.00 98.50 182 VAL A N 1
ATOM 1469 C CA . VAL A 1 182 ? 15.583 3.082 -19.402 1.00 98.50 182 VAL A CA 1
ATOM 1470 C C . VAL A 1 182 ? 16.404 3.556 -18.202 1.00 98.50 182 VAL A C 1
ATOM 1472 O O . VAL A 1 182 ? 16.358 2.992 -17.113 1.00 98.50 182 VAL A O 1
ATOM 1475 N N . GLU A 1 183 ? 17.132 4.662 -18.381 1.00 98.25 183 GLU A N 1
ATOM 1476 C CA . GLU A 1 183 ? 18.055 5.193 -17.367 1.00 98.25 183 GLU A CA 1
ATOM 1477 C C . GLU A 1 183 ? 17.382 5.532 -16.030 1.00 98.25 183 GLU A C 1
ATOM 1479 O O . GLU A 1 183 ? 17.981 5.307 -14.979 1.00 98.25 183 GLU A O 1
ATOM 1484 N N . VAL A 1 184 ? 16.156 6.069 -16.050 1.00 98.06 184 VAL A N 1
ATOM 1485 C CA . VAL A 1 184 ? 15.443 6.397 -14.806 1.00 98.06 184 VAL A CA 1
ATOM 1486 C C . VAL A 1 184 ? 15.110 5.136 -14.002 1.00 98.06 184 VAL A C 1
ATOM 1488 O O . VAL A 1 184 ? 15.339 5.128 -12.796 1.00 98.06 184 VAL A O 1
ATOM 1491 N N . LEU A 1 185 ? 14.710 4.044 -14.664 1.00 98.50 185 LEU A N 1
ATOM 1492 C CA . LEU A 1 185 ? 14.412 2.771 -14.001 1.00 98.50 185 LEU A CA 1
ATOM 1493 C C . LEU A 1 185 ? 15.670 2.141 -13.407 1.00 98.50 185 LEU A C 1
ATOM 1495 O O . LEU A 1 185 ? 15.633 1.677 -12.269 1.00 98.50 185 LEU A O 1
ATOM 1499 N N . ARG A 1 186 ? 16.807 2.217 -14.119 1.00 98.50 186 ARG A N 1
ATOM 1500 C CA . ARG A 1 186 ? 18.105 1.794 -13.569 1.00 98.50 186 ARG A CA 1
ATOM 1501 C C . ARG A 1 186 ? 18.413 2.508 -12.251 1.00 98.50 186 ARG A C 1
ATOM 1503 O O . ARG A 1 186 ? 18.732 1.862 -11.260 1.00 98.50 186 ARG A O 1
ATOM 1510 N N . LYS A 1 187 ? 18.266 3.840 -12.220 1.00 98.12 187 LYS A N 1
ATOM 1511 C CA . LYS A 1 187 ? 18.537 4.661 -11.024 1.00 98.12 187 LYS A CA 1
ATOM 1512 C C . LYS A 1 187 ? 17.576 4.370 -9.873 1.00 98.12 187 LYS A C 1
ATOM 1514 O O . LYS A 1 187 ? 18.010 4.342 -8.725 1.00 98.12 187 LYS A O 1
ATOM 1519 N N . MET A 1 188 ? 16.290 4.172 -10.168 1.00 97.44 188 MET A N 1
ATOM 1520 C CA . MET A 1 188 ? 15.295 3.809 -9.156 1.00 97.44 188 MET A CA 1
ATOM 1521 C C . MET A 1 188 ? 15.622 2.450 -8.532 1.00 97.44 188 MET A C 1
ATOM 1523 O O . MET A 1 188 ? 15.691 2.339 -7.311 1.00 97.44 188 MET A O 1
ATOM 1527 N N . ALA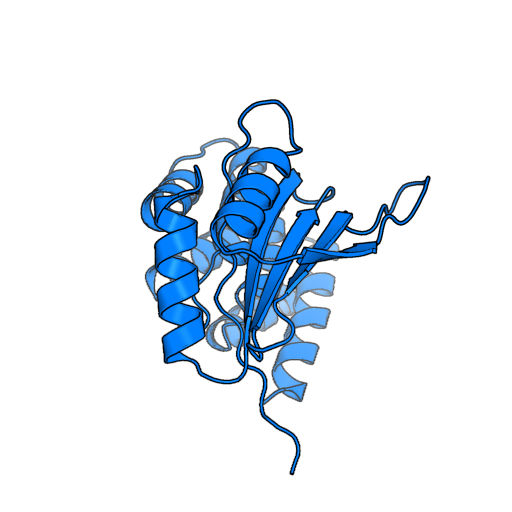 A 1 189 ? 15.893 1.440 -9.361 1.00 97.69 189 ALA A N 1
ATOM 1528 C CA . ALA A 1 189 ? 16.238 0.105 -8.889 1.00 97.69 189 ALA A CA 1
ATOM 1529 C C . ALA A 1 189 ? 17.552 0.090 -8.093 1.00 97.69 189 ALA A C 1
ATOM 1531 O O . ALA A 1 189 ? 17.621 -0.556 -7.053 1.00 97.69 189 ALA A O 1
ATOM 1532 N N . GLU A 1 190 ? 18.562 0.856 -8.519 1.00 96.88 190 GLU A N 1
ATOM 1533 C CA . GLU A 1 190 ? 19.827 0.999 -7.791 1.00 96.88 190 GLU A CA 1
ATOM 1534 C C . GLU A 1 190 ? 19.624 1.613 -6.396 1.00 96.88 190 GLU A C 1
ATOM 1536 O O . GLU A 1 190 ? 20.211 1.153 -5.418 1.00 96.88 190 GLU A O 1
ATOM 1541 N N . ALA A 1 191 ? 18.786 2.651 -6.288 1.00 95.25 191 ALA A N 1
ATOM 1542 C CA . ALA A 1 191 ? 18.486 3.286 -5.009 1.00 95.25 191 ALA A CA 1
ATOM 1543 C C . ALA A 1 191 ? 17.786 2.321 -4.040 1.00 95.25 191 ALA A C 1
ATOM 1545 O O . ALA A 1 191 ? 18.111 2.311 -2.854 1.00 95.25 191 ALA A O 1
ATOM 1546 N N . LEU A 1 192 ? 16.868 1.497 -4.548 1.00 93.75 192 LEU A N 1
ATOM 1547 C CA . LEU A 1 192 ? 16.123 0.532 -3.740 1.00 93.75 192 LEU A CA 1
ATOM 1548 C C . LEU A 1 192 ? 16.948 -0.692 -3.353 1.00 93.75 192 LEU A C 1
ATOM 1550 O O . LEU A 1 192 ? 16.879 -1.112 -2.204 1.00 93.75 192 LEU A O 1
ATOM 1554 N N . ALA A 1 193 ? 17.757 -1.231 -4.269 1.00 91.88 193 ALA A N 1
ATOM 1555 C CA . ALA A 1 193 ? 18.645 -2.354 -3.971 1.00 91.88 193 ALA A CA 1
ATOM 1556 C C . ALA A 1 193 ? 19.603 -2.010 -2.819 1.00 91.88 193 ALA A C 1
ATOM 1558 O O . ALA A 1 193 ? 19.744 -2.794 -1.888 1.00 91.88 193 ALA A O 1
ATOM 1559 N N . ARG A 1 194 ? 20.166 -0.790 -2.825 1.00 89.06 194 ARG A N 1
ATOM 1560 C CA . ARG A 1 194 ? 21.008 -0.297 -1.723 1.00 89.06 194 ARG A CA 1
ATOM 1561 C C . ARG A 1 194 ? 20.265 -0.218 -0.386 1.00 89.06 194 ARG A C 1
ATOM 1563 O O . ARG A 1 194 ? 20.855 -0.524 0.638 1.00 89.06 194 ARG A O 1
ATOM 1570 N N . GLY A 1 195 ? 18.996 0.194 -0.395 1.00 83.19 195 GLY A N 1
ATOM 1571 C CA . GLY A 1 195 ? 18.192 0.276 0.828 1.00 83.19 195 GLY A CA 1
ATOM 1572 C C . GLY A 1 195 ? 17.872 -1.093 1.435 1.00 83.19 195 GLY A C 1
ATOM 1573 O O . GLY A 1 195 ? 17.900 -1.230 2.649 1.00 83.19 195 GLY A O 1
ATOM 1574 N N . LEU A 1 196 ? 17.616 -2.108 0.602 1.00 78.56 196 LEU A N 1
ATOM 1575 C CA . LEU A 1 196 ? 17.312 -3.466 1.073 1.00 78.56 196 LEU A CA 1
ATOM 1576 C C . LEU A 1 196 ? 18.526 -4.182 1.684 1.00 78.56 196 LEU A C 1
ATOM 1578 O O . LEU A 1 196 ? 18.346 -4.988 2.593 1.00 78.56 196 LEU A O 1
ATOM 1582 N N . ASP A 1 197 ? 19.739 -3.886 1.210 1.00 73.62 197 ASP A N 1
ATOM 1583 C CA . ASP A 1 197 ? 20.978 -4.433 1.780 1.00 73.62 197 ASP A CA 1
ATOM 1584 C C . ASP A 1 197 ? 21.229 -3.934 3.211 1.00 73.62 197 ASP A C 1
ATOM 1586 O O . ASP A 1 197 ? 21.661 -4.707 4.069 1.00 73.62 197 ASP A O 1
ATOM 1590 N N . ASP A 1 198 ? 20.949 -2.654 3.476 1.00 70.56 198 ASP A N 1
ATOM 1591 C CA . ASP A 1 198 ? 21.225 -2.006 4.765 1.00 70.56 198 ASP A CA 1
ATOM 1592 C C . ASP A 1 198 ? 20.301 -2.499 5.903 1.00 70.56 198 ASP A C 1
ATOM 1594 O O . ASP A 1 198 ? 20.660 -2.374 7.077 1.00 70.56 198 ASP A O 1
ATOM 1598 N N . ASP A 1 199 ? 19.144 -3.082 5.567 1.00 58.75 199 ASP A N 1
ATOM 1599 C CA . ASP A 1 199 ? 18.141 -3.596 6.514 1.00 58.75 199 ASP A CA 1
ATOM 1600 C C . ASP A 1 199 ? 18.278 -5.114 6.807 1.00 58.75 199 ASP A C 1
ATOM 1602 O O . ASP A 1 199 ? 17.488 -5.664 7.586 1.00 58.75 199 ASP A O 1
ATOM 1606 N N . SER A 1 200 ? 19.266 -5.799 6.205 1.00 55.31 200 SER A N 1
ATOM 1607 C CA . SER A 1 200 ? 19.514 -7.255 6.328 1.00 55.31 200 SER A CA 1
ATOM 1608 C C . SER A 1 200 ? 20.632 -7.644 7.305 1.00 55.31 200 SER A C 1
ATOM 1610 O O . SER A 1 200 ? 20.491 -8.716 7.948 1.00 55.31 200 SER A O 1
#

Secondary structure (DSSP, 8-state):
-PPPPEEPPPEEBP-SSSS--HHHHHHHHHHTTPEEEEEE---SSSS-PPEEEEEE-SSSSEEEEEEEETTTTEEEEEEEES-HHHHHHHHHHHHHHS-B--HHHHHHHHHH--SHHHHHHHHHHHHHH--SS--HHHHHHHHHHTT-SSHHHHHHHHHHHHHH--GGGHHHHHHHHHH-SSHHHHHHHHHHHHHHHHT-